Protein AF-A0A0N5AQJ3-F1 (afdb_monomer)

Nearest PDB structures (foldseek):
  6oh4-assembly2_B  TM=6.095E-01  e=1.387E-08  Mus musculus
  6xbo-assembly1_A  TM=6.145E-01  e=3.848E-08  Mus musculus
  6oh3-assembly1_A  TM=6.163E-01  e=3.848E-08  Mus musculus

Radius of gyration: 25.27 Å; Cα contacts (8 Å, |Δi|>4): 204; chains: 1; bounding box: 70×50×66 Å

Mean predicted aligned error: 13.83 Å

InterPro domains:
  IPR007271 Nucleotide-sugar transporter [PF04142] (12-86)
  IPR007271 Nucleotide-sugar transporter [PF04142] (126-268)
  IPR007271 Nucleotide-sugar transporter [PTHR10231] (120-281)

Secondary structure (DSSP, 8-state):
-GGGSS-PPPP-HHHHHHHHHHHHHHHHHHHHHHHTSSHHHHHHHHHIIIIITHHHHHHTHHHHHHHHHHHHHHHHHHHHS--HHHHHHHHHHHHHHHHHHHTTGGG----HHHHHHHHHHHHHHTTTTS----HHHHHHHHHHHHHHHHHHHHHHHHHHHS-TTS-HHHHHHHHHHHHHHHHHHHIIIIIHHHHHHH-TTTT--HHHHHHHHHHHHHHHHHHHHTTTS-HHHHHHHHHHHHHHHHHHHHHHH-----HHHHHHHHHHHHHHHHHHHHHHHHHHHHHHHHTT-TTSHHHHTTTSSSGGG---

Organism: NCBI:txid451379

Sequence (312 aa):
MVSARTGKLQVIPTVCVLIQELMRMAASLLLLCFQEHSARQGLQLLHEEFVKKWKDALKVCIPAFIYVVQNNLMFLAARNLEAPVYLDQQETSKKASAKHQLLNETVFHGNRRSQYFRRKIFVRSSISNVAEKDILVGTIAILLVVSLSGCSGIFWEKLLKNKADISIWLKNAEISIISIPILLLLIAAKDSSTVMSRGFMAGLDVSAWINMLITSLGGLLIGFAITFADSILKAFANSIAIIIVCLLSIMLFDFLPSLKFLLGTFLFHSNITTVNVYQYGIHSIDDDSAGTNRSVTESFWLISLPELLQCG

Structure (mmCIF, N/CA/C/O backbone):
data_AF-A0A0N5AQJ3-F1
#
_entry.id   AF-A0A0N5AQJ3-F1
#
loop_
_atom_site.group_PDB
_atom_site.id
_atom_site.type_symbol
_atom_site.label_atom_id
_atom_site.label_alt_id
_atom_site.label_comp_id
_atom_site.label_asym_id
_atom_site.label_entity_id
_atom_site.label_seq_id
_atom_site.pdbx_PDB_ins_code
_atom_site.Cartn_x
_atom_site.Cartn_y
_atom_site.Cartn_z
_atom_site.occupancy
_atom_site.B_iso_or_equiv
_atom_site.auth_seq_id
_atom_site.auth_comp_id
_atom_site.auth_asym_id
_atom_site.auth_atom_id
_atom_site.pdbx_PDB_model_num
ATOM 1 N N . MET A 1 1 ? 10.399 -6.114 -15.656 1.00 34.34 1 MET A N 1
ATOM 2 C CA . MET A 1 1 ? 10.265 -6.931 -16.890 1.00 34.34 1 MET A CA 1
ATOM 3 C C . MET A 1 1 ? 11.275 -8.095 -16.924 1.00 34.34 1 MET A C 1
ATOM 5 O O . MET A 1 1 ? 11.923 -8.321 -17.937 1.00 34.34 1 MET A O 1
ATOM 9 N N . VAL A 1 2 ? 11.392 -8.889 -15.849 1.00 28.67 2 VAL A N 1
ATOM 10 C CA . VAL A 1 2 ? 12.269 -10.088 -15.826 1.00 28.67 2 VAL A CA 1
ATOM 11 C C . VAL A 1 2 ? 11.646 -11.276 -16.584 1.00 28.67 2 VAL A C 1
ATOM 13 O O . VAL A 1 2 ? 12.354 -12.163 -17.045 1.00 28.67 2 VAL A O 1
ATOM 16 N N . SER A 1 3 ? 10.331 -11.252 -16.830 1.00 35.38 3 SER A N 1
ATOM 17 C CA . SER A 1 3 ? 9.583 -12.357 -17.458 1.00 35.38 3 SER A CA 1
ATOM 18 C C . SER A 1 3 ? 9.543 -12.343 -18.999 1.00 35.38 3 SER A C 1
ATOM 20 O O . SER A 1 3 ? 8.706 -12.998 -19.604 1.00 35.38 3 SER A O 1
ATOM 22 N N . ALA A 1 4 ? 10.395 -11.570 -19.682 1.00 37.88 4 ALA A N 1
ATOM 23 C CA . ALA A 1 4 ? 10.443 -11.602 -21.153 1.00 37.88 4 ALA A CA 1
ATOM 24 C C . ALA A 1 4 ? 11.395 -12.684 -21.704 1.00 37.88 4 ALA A C 1
ATOM 26 O O . ALA A 1 4 ? 11.373 -12.965 -22.896 1.00 37.88 4 ALA A O 1
ATOM 27 N N . ARG A 1 5 ? 12.232 -13.302 -20.853 1.00 40.44 5 ARG A N 1
ATOM 28 C CA . ARG A 1 5 ? 13.268 -14.265 -21.278 1.00 40.44 5 ARG A CA 1
ATOM 29 C C . ARG A 1 5 ? 12.873 -15.744 -21.180 1.00 40.44 5 ARG A C 1
ATOM 31 O O . ARG A 1 5 ? 13.625 -16.575 -21.667 1.00 40.44 5 ARG A O 1
ATOM 38 N N . THR A 1 6 ? 11.732 -16.094 -20.584 1.00 43.53 6 THR A N 1
ATOM 39 C CA . THR A 1 6 ? 11.397 -17.497 -20.251 1.00 43.53 6 THR A CA 1
ATOM 40 C C . THR A 1 6 ? 10.201 -18.085 -21.001 1.00 43.53 6 THR A C 1
ATOM 42 O O . THR A 1 6 ? 9.802 -19.200 -20.692 1.00 43.53 6 THR A O 1
ATOM 45 N N . GLY A 1 7 ? 9.582 -17.376 -21.953 1.00 49.38 7 GLY A N 1
ATOM 46 C CA . GLY A 1 7 ? 8.343 -17.854 -22.597 1.00 49.38 7 GLY A CA 1
ATOM 47 C C . GLY A 1 7 ? 7.161 -18.029 -21.626 1.00 49.38 7 GLY A C 1
ATOM 48 O O . GLY A 1 7 ? 6.097 -18.492 -22.025 1.00 49.38 7 GLY A O 1
ATOM 49 N N . LYS A 1 8 ? 7.326 -17.643 -20.352 1.00 58.44 8 LYS A N 1
ATOM 50 C CA . LYS A 1 8 ? 6.265 -17.629 -19.350 1.00 58.44 8 LYS A CA 1
ATOM 51 C C . LYS A 1 8 ? 5.295 -16.500 -19.676 1.00 58.44 8 LYS A C 1
ATOM 53 O O . LYS A 1 8 ? 5.715 -15.373 -19.948 1.00 58.44 8 LYS A O 1
ATOM 58 N N . LEU A 1 9 ? 3.997 -16.799 -19.624 1.00 68.44 9 LEU A N 1
ATOM 59 C CA . LEU A 1 9 ? 2.964 -15.777 -19.751 1.00 68.44 9 LEU A CA 1
ATOM 60 C C . LEU A 1 9 ? 3.213 -14.654 -18.738 1.00 68.44 9 LEU A C 1
ATOM 62 O O . LEU A 1 9 ? 3.509 -14.904 -17.571 1.00 68.44 9 LEU A O 1
ATOM 66 N N . GLN A 1 10 ? 3.105 -13.410 -19.198 1.00 76.56 10 GLN A N 1
ATOM 67 C CA . GLN A 1 10 ? 3.232 -12.256 -18.319 1.00 76.56 10 GLN A CA 1
ATOM 68 C C . GLN A 1 10 ? 1.982 -12.116 -17.457 1.00 76.56 10 GLN A C 1
ATOM 70 O O . GLN A 1 10 ? 0.863 -12.155 -17.969 1.00 76.56 10 GLN A O 1
ATOM 75 N N . VAL A 1 11 ? 2.215 -11.912 -16.164 1.00 83.00 11 VAL A N 1
ATOM 76 C CA . VAL A 1 11 ? 1.190 -11.621 -15.166 1.00 83.00 11 VAL A CA 1
ATOM 77 C C . VAL A 1 11 ? 0.458 -10.328 -15.522 1.00 83.00 11 VAL A C 1
ATOM 79 O O . VAL A 1 11 ? 1.095 -9.335 -15.876 1.00 83.00 11 VAL A O 1
ATOM 82 N N . ILE A 1 12 ? -0.866 -10.331 -15.379 1.00 86.00 12 ILE A N 1
ATOM 83 C CA . ILE A 1 12 ? -1.712 -9.149 -15.564 1.00 86.00 12 ILE A CA 1
ATOM 84 C C . ILE A 1 12 ? -1.732 -8.357 -14.240 1.00 86.00 12 ILE A C 1
ATOM 86 O O . ILE A 1 12 ? -2.287 -8.847 -13.254 1.00 86.00 12 ILE A O 1
ATOM 90 N N . PRO A 1 13 ? -1.140 -7.146 -14.164 1.00 84.31 13 PRO A N 1
ATOM 91 C CA . PRO A 1 13 ? -0.974 -6.439 -12.890 1.00 84.31 13 PRO A CA 1
ATOM 92 C C . PRO A 1 13 ? -2.295 -6.091 -12.195 1.00 84.31 13 PRO A C 1
ATOM 94 O O . PRO A 1 13 ? -2.390 -6.205 -10.978 1.00 84.31 13 PRO A O 1
ATOM 97 N N . THR A 1 14 ? -3.321 -5.701 -12.954 1.00 86.12 14 THR A N 1
ATOM 98 C CA . THR A 1 14 ? -4.649 -5.344 -12.422 1.00 86.12 14 THR A CA 1
ATOM 99 C C . THR A 1 14 ? -5.338 -6.532 -11.753 1.00 86.12 14 THR A C 1
ATOM 101 O O . THR A 1 14 ? -5.920 -6.376 -10.682 1.00 86.12 14 THR A O 1
ATOM 104 N N . VAL A 1 15 ? -5.188 -7.735 -12.315 1.00 90.62 15 VAL A N 1
ATOM 105 C CA . VAL A 1 15 ? -5.673 -8.981 -11.705 1.00 90.62 15 VAL A CA 1
ATOM 106 C C . VAL A 1 15 ? -4.934 -9.285 -10.401 1.00 90.62 15 VAL A C 1
ATOM 108 O O . VAL A 1 15 ? -5.570 -9.643 -9.413 1.00 90.62 15 VAL A O 1
ATOM 111 N N . CYS A 1 16 ? -3.613 -9.099 -10.354 1.00 90.38 16 CYS A N 1
ATOM 112 C CA . CYS A 1 16 ? -2.857 -9.284 -9.112 1.00 90.38 16 CYS A CA 1
ATOM 113 C C . CYS A 1 16 ? -3.321 -8.354 -7.999 1.00 90.38 16 CYS A C 1
ATOM 115 O O . CYS A 1 16 ? -3.464 -8.796 -6.864 1.00 90.38 16 CYS A O 1
ATOM 117 N N . VAL A 1 17 ? -3.562 -7.081 -8.314 1.00 90.38 17 VAL A N 1
ATOM 118 C CA . VAL A 1 17 ? -4.054 -6.115 -7.323 1.00 90.38 17 VAL A CA 1
ATOM 119 C C . VAL A 1 17 ? -5.450 -6.513 -6.838 1.00 90.38 17 VAL A C 1
ATOM 121 O O . VAL A 1 17 ? -5.699 -6.495 -5.639 1.00 90.38 17 VAL A O 1
ATOM 124 N N . LEU A 1 18 ? -6.333 -6.982 -7.728 1.00 93.19 18 LEU A N 1
ATOM 125 C CA . LEU A 1 18 ? -7.639 -7.515 -7.328 1.00 93.19 18 LEU A CA 1
ATOM 126 C C . LEU A 1 18 ? -7.511 -8.719 -6.378 1.00 93.19 18 LEU A C 1
ATOM 128 O O . LEU A 1 18 ? -8.184 -8.761 -5.351 1.00 93.19 18 LEU A O 1
ATOM 132 N N . ILE A 1 19 ? -6.633 -9.679 -6.682 1.00 94.31 19 ILE A N 1
ATOM 133 C CA . ILE A 1 19 ? -6.385 -10.837 -5.808 1.00 94.31 19 ILE A CA 1
ATOM 134 C C . ILE A 1 19 ? -5.819 -10.387 -4.452 1.00 94.31 19 ILE A C 1
ATOM 136 O O . ILE A 1 19 ? -6.229 -10.912 -3.419 1.00 94.31 19 ILE A O 1
ATOM 140 N N . GLN A 1 20 ? -4.920 -9.400 -4.432 1.00 93.94 20 GLN A N 1
ATOM 141 C CA . GLN A 1 20 ? -4.379 -8.837 -3.191 1.00 93.94 20 GLN A CA 1
ATOM 142 C C . GLN A 1 20 ? -5.472 -8.203 -2.323 1.00 93.94 20 GLN A C 1
ATOM 144 O O . GLN A 1 20 ? -5.498 -8.470 -1.122 1.00 93.94 20 GLN A O 1
ATOM 149 N N . GLU A 1 21 ? -6.386 -7.422 -2.908 1.00 93.81 21 GLU A N 1
ATOM 150 C CA . GLU A 1 21 ? -7.515 -6.829 -2.175 1.00 93.81 21 GLU A CA 1
ATOM 151 C C . GLU A 1 21 ? -8.493 -7.899 -1.670 1.00 93.81 21 GLU A C 1
ATOM 153 O O . GLU A 1 21 ? -8.966 -7.810 -0.540 1.00 93.81 21 GLU A O 1
ATOM 158 N N . LEU A 1 22 ? -8.735 -8.969 -2.435 1.00 95.62 22 LEU A N 1
ATOM 159 C CA . LEU A 1 22 ? -9.537 -10.108 -1.968 1.00 95.62 22 LEU A CA 1
ATOM 160 C C . LEU A 1 22 ? -8.881 -10.827 -0.782 1.00 95.62 22 LEU A C 1
ATOM 162 O O . LEU A 1 22 ? -9.553 -11.130 0.204 1.00 95.62 22 LEU A O 1
ATOM 166 N N . MET A 1 23 ? -7.568 -11.072 -0.850 1.00 96.00 23 MET A N 1
ATOM 167 C CA . MET A 1 23 ? -6.807 -11.641 0.267 1.00 96.00 23 MET A CA 1
ATOM 168 C C . MET A 1 23 ? -6.858 -10.729 1.492 1.00 96.00 23 MET A C 1
ATOM 170 O O . MET A 1 23 ? -7.045 -11.212 2.608 1.00 96.00 23 MET A O 1
ATOM 174 N N . ARG A 1 24 ? -6.702 -9.416 1.284 1.00 94.69 24 ARG A N 1
ATOM 175 C CA . ARG A 1 24 ? -6.712 -8.422 2.356 1.00 94.69 24 ARG A CA 1
ATOM 176 C C . ARG A 1 24 ? -8.077 -8.368 3.026 1.00 94.69 24 ARG A C 1
ATOM 178 O O . ARG A 1 24 ? -8.125 -8.439 4.247 1.00 94.69 24 ARG A O 1
ATOM 185 N N . MET A 1 25 ? -9.154 -8.342 2.239 1.00 95.12 25 MET A N 1
ATOM 186 C CA . MET A 1 25 ? -10.532 -8.392 2.726 1.00 95.12 25 MET A CA 1
ATOM 187 C C . MET A 1 25 ? -10.787 -9.658 3.545 1.00 95.12 25 MET A C 1
ATOM 189 O O . MET A 1 25 ? -11.321 -9.582 4.648 1.00 95.12 25 MET A O 1
ATOM 193 N N . ALA A 1 26 ? -10.387 -10.825 3.033 1.00 95.50 26 ALA A N 1
ATOM 194 C CA . ALA A 1 26 ? -10.560 -12.088 3.743 1.00 95.50 26 ALA A CA 1
ATOM 195 C C . ALA A 1 26 ? -9.809 -12.080 5.083 1.00 95.50 26 ALA A C 1
ATOM 197 O O . ALA A 1 26 ? -10.393 -12.386 6.120 1.00 95.50 26 ALA A O 1
ATOM 198 N N . ALA A 1 27 ? -8.540 -11.669 5.085 1.00 95.69 27 ALA A N 1
ATOM 199 C CA . ALA A 1 27 ? -7.733 -11.590 6.297 1.00 95.69 27 ALA A CA 1
ATOM 200 C C . ALA A 1 27 ? -8.278 -10.556 7.299 1.00 95.69 27 ALA A C 1
ATOM 202 O O . ALA A 1 27 ? -8.368 -10.856 8.487 1.00 95.69 27 ALA A O 1
ATOM 203 N N . SER A 1 28 ? -8.710 -9.375 6.845 1.00 94.31 28 SER A N 1
ATOM 204 C CA . SER A 1 28 ? -9.307 -8.363 7.722 1.00 94.31 28 SER A CA 1
ATOM 205 C C . SER A 1 28 ? -10.644 -8.816 8.307 1.00 94.31 28 SER A C 1
ATOM 207 O O . SER A 1 28 ? -10.894 -8.590 9.484 1.00 94.31 28 SER A O 1
ATOM 209 N N . LEU A 1 29 ? -11.488 -9.502 7.530 1.00 93.94 29 LEU A N 1
ATOM 210 C CA . LEU A 1 29 ? -12.751 -10.055 8.028 1.00 93.94 29 LEU A CA 1
ATOM 211 C C . LEU A 1 29 ? -12.519 -11.150 9.066 1.00 93.94 29 LEU A C 1
ATOM 213 O O . LEU A 1 29 ? -13.201 -11.168 10.088 1.00 93.94 29 LEU A O 1
ATOM 217 N N . LEU A 1 30 ? -11.550 -12.039 8.828 1.00 94.31 30 LEU A N 1
ATOM 218 C CA . LEU A 1 30 ? -11.170 -13.059 9.801 1.00 94.31 30 LEU A CA 1
ATOM 219 C C . LEU A 1 30 ? -10.717 -12.403 11.106 1.00 94.31 30 LEU A C 1
ATOM 221 O O . LEU A 1 30 ? -11.267 -12.717 12.157 1.00 94.31 30 LEU A O 1
ATOM 225 N N . LEU A 1 31 ? -9.783 -11.452 11.041 1.00 94.25 31 LEU A N 1
ATOM 226 C CA . LEU A 1 31 ? -9.272 -10.748 12.221 1.00 94.25 31 LEU A CA 1
ATOM 227 C C . LEU A 1 31 ? -10.363 -9.958 12.956 1.00 94.25 31 LEU A C 1
ATOM 229 O O . LEU A 1 31 ? -10.387 -9.964 14.183 1.00 94.25 31 LEU A O 1
ATOM 233 N N . LEU A 1 32 ? -11.309 -9.359 12.228 1.00 93.69 32 LEU A N 1
ATOM 234 C CA . LEU A 1 32 ? -12.473 -8.695 12.815 1.00 93.69 32 LEU A CA 1
ATOM 235 C C . LEU A 1 32 ? -13.381 -9.685 13.558 1.00 93.69 32 LEU A C 1
ATOM 237 O O . LEU A 1 32 ? -13.785 -9.428 14.687 1.00 93.69 32 LEU A O 1
ATOM 241 N N . CYS A 1 33 ? -13.672 -10.841 12.957 1.00 92.75 33 CYS A N 1
ATOM 242 C CA . CYS A 1 33 ? -14.480 -11.880 13.600 1.00 92.75 33 CYS A CA 1
ATOM 243 C C . CYS A 1 33 ? -13.782 -12.477 14.831 1.00 92.75 33 CYS A C 1
ATOM 245 O O . CYS A 1 33 ? -14.454 -12.821 15.801 1.00 92.75 33 CYS A O 1
ATOM 247 N N . PHE A 1 34 ? -12.450 -12.598 14.797 1.00 93.25 34 PHE A N 1
ATOM 248 C CA . PHE A 1 34 ? -11.653 -13.014 15.951 1.00 93.25 34 PHE A CA 1
ATOM 249 C C . PHE A 1 34 ? -11.674 -11.964 17.069 1.00 93.25 34 PHE A C 1
ATOM 251 O O . PHE A 1 34 ? -11.806 -12.345 18.229 1.00 93.25 34 PHE A O 1
ATOM 258 N N . GLN A 1 35 ? -11.583 -10.672 16.733 1.00 92.00 35 GLN A N 1
ATOM 259 C CA . GLN A 1 35 ? -11.644 -9.574 17.703 1.00 92.00 35 GLN A CA 1
ATOM 260 C C . GLN A 1 35 ? -13.004 -9.511 18.415 1.00 92.00 35 GLN A C 1
ATOM 262 O O . GLN A 1 35 ? -13.045 -9.361 19.630 1.00 92.00 35 GLN A O 1
ATOM 267 N N . GLU A 1 36 ? -14.104 -9.671 17.679 1.00 89.75 36 GLU A N 1
ATOM 268 C CA . GLU A 1 36 ? -15.465 -9.618 18.235 1.00 89.75 36 GLU A CA 1
ATOM 269 C C . GLU A 1 36 ? -15.928 -10.956 18.844 1.00 89.75 36 GLU A C 1
ATOM 271 O O . GLU A 1 36 ? -17.085 -11.096 19.226 1.00 89.75 36 GLU A O 1
ATOM 276 N N . HIS A 1 37 ? -15.068 -11.983 18.892 1.00 89.44 37 HIS A N 1
ATOM 277 C CA . HIS A 1 37 ? -15.376 -13.348 19.359 1.00 89.44 37 HIS A CA 1
ATOM 278 C C . HIS A 1 37 ? -16.553 -14.062 18.651 1.00 89.44 37 HIS A C 1
ATOM 280 O O . HIS A 1 37 ? -16.867 -15.211 18.967 1.00 89.44 37 HIS A O 1
ATOM 286 N N . SER A 1 38 ? -17.202 -13.421 17.675 1.00 91.31 38 SER A N 1
ATOM 287 C CA . SER A 1 38 ? -18.366 -13.928 16.956 1.00 91.31 38 SER A CA 1
ATOM 288 C C . SER A 1 38 ? -18.421 -13.378 15.534 1.00 91.31 38 SER A C 1
ATOM 290 O O . SER A 1 38 ? -18.425 -12.167 15.303 1.00 91.31 38 SER A O 1
ATOM 292 N N . ALA A 1 39 ? -18.569 -14.278 14.557 1.00 88.75 39 ALA A N 1
ATOM 293 C CA . ALA A 1 39 ? -18.674 -13.901 13.148 1.00 88.75 39 ALA A CA 1
ATOM 294 C C . ALA A 1 39 ? -19.901 -13.023 12.857 1.00 88.75 39 ALA A C 1
ATOM 296 O O . ALA A 1 39 ? -19.840 -12.119 12.029 1.00 88.75 39 ALA A O 1
ATOM 297 N N . ARG A 1 40 ? -21.023 -13.257 13.555 1.00 89.75 40 ARG A N 1
ATOM 298 C CA . ARG A 1 40 ? -22.241 -12.453 13.365 1.00 89.75 40 ARG A CA 1
ATOM 299 C C . ARG A 1 40 ? -22.035 -11.015 13.825 1.00 89.75 40 ARG A C 1
ATOM 301 O O . ARG A 1 40 ? -22.460 -10.112 13.117 1.00 89.75 40 ARG A O 1
ATOM 308 N N . GLN A 1 41 ? -21.372 -10.819 14.962 1.00 88.69 41 GLN A N 1
ATOM 309 C CA . GLN A 1 41 ? -21.103 -9.486 15.504 1.00 88.69 41 GLN A CA 1
ATOM 310 C C . GLN A 1 41 ? -20.110 -8.726 14.624 1.00 88.69 41 GLN A C 1
ATOM 312 O O . GLN A 1 41 ? -20.392 -7.593 14.253 1.00 88.69 41 GLN A O 1
ATOM 317 N N . GLY A 1 42 ? -19.031 -9.375 14.168 1.00 87.81 42 GLY A N 1
ATOM 318 C CA . GLY A 1 42 ? -18.085 -8.760 13.229 1.00 87.81 42 GLY A CA 1
ATOM 319 C C . GLY A 1 42 ? -18.734 -8.332 11.904 1.00 87.81 42 GLY A C 1
ATOM 320 O O . GLY A 1 42 ? -18.519 -7.213 11.439 1.00 87.81 42 GLY A O 1
ATOM 321 N N . LEU A 1 43 ? -19.584 -9.183 11.308 1.00 88.69 43 LEU A N 1
ATOM 322 C CA . LEU A 1 43 ? -20.317 -8.827 10.084 1.00 88.69 43 LEU A CA 1
ATOM 323 C C . LEU A 1 43 ? -21.389 -7.754 10.325 1.00 88.69 43 LEU A C 1
ATOM 325 O O . LEU A 1 43 ? -21.610 -6.918 9.450 1.00 88.69 43 LEU A O 1
ATOM 329 N N . GLN A 1 44 ? -22.058 -7.770 11.480 1.00 90.00 44 GLN A N 1
ATOM 330 C CA . GLN A 1 44 ? -23.009 -6.723 11.855 1.00 90.00 44 GLN A CA 1
ATOM 331 C C . GLN A 1 44 ? -22.296 -5.382 11.999 1.00 90.00 44 GLN A C 1
ATOM 333 O O . GLN A 1 44 ? -22.717 -4.426 11.359 1.00 90.00 44 GLN A O 1
ATOM 338 N N . LEU A 1 45 ? -21.179 -5.328 12.725 1.00 88.12 45 LEU A N 1
ATOM 339 C CA . LEU A 1 45 ? -20.370 -4.120 12.876 1.00 88.12 45 LEU A CA 1
ATOM 340 C C . LEU A 1 45 ? -19.902 -3.583 11.517 1.00 88.12 45 LEU A C 1
ATOM 342 O O . LEU A 1 45 ? -19.995 -2.384 11.259 1.00 88.12 45 LEU A O 1
ATOM 346 N N . LEU A 1 46 ? -19.481 -4.476 10.614 1.00 90.19 46 LEU A N 1
ATOM 347 C CA . LEU A 1 46 ? -19.147 -4.104 9.242 1.00 90.19 46 LEU A CA 1
ATOM 348 C C . LEU A 1 46 ? -20.321 -3.484 8.500 1.00 90.19 46 LEU A C 1
ATOM 350 O O . LEU A 1 46 ? -20.171 -2.438 7.873 1.00 90.19 46 LEU A O 1
ATOM 354 N N . HIS A 1 47 ? -21.484 -4.120 8.559 1.00 88.69 47 HIS A N 1
ATOM 355 C CA . HIS A 1 47 ? -22.674 -3.600 7.909 1.00 88.69 47 HIS A CA 1
ATOM 356 C C . HIS A 1 47 ? -23.091 -2.244 8.495 1.00 88.69 47 HIS A C 1
ATOM 358 O O . HIS A 1 47 ? -23.451 -1.334 7.752 1.00 88.69 47 HIS A O 1
ATOM 364 N N . GLU A 1 48 ? -23.018 -2.078 9.813 1.00 87.38 48 GLU A N 1
ATOM 365 C CA . GLU A 1 48 ? -23.395 -0.837 10.480 1.00 87.38 48 GLU A CA 1
ATOM 366 C C . GLU A 1 48 ? -22.458 0.319 10.139 1.00 87.38 48 GLU A C 1
ATOM 368 O O . GLU A 1 48 ? -22.928 1.374 9.715 1.00 87.38 48 GLU A O 1
ATOM 373 N N . GLU A 1 49 ? -21.148 0.127 10.249 1.00 85.06 49 GLU A N 1
ATOM 374 C CA . GLU A 1 49 ? -20.188 1.193 9.964 1.00 85.06 49 GLU A CA 1
ATOM 375 C C . GLU A 1 49 ? -20.106 1.497 8.464 1.00 85.06 49 GLU A C 1
ATOM 377 O O . GLU A 1 49 ? -20.142 2.664 8.072 1.00 85.06 49 GLU A O 1
ATOM 382 N N . PHE A 1 50 ? -20.103 0.480 7.599 1.00 84.75 50 PHE A N 1
ATOM 383 C CA . PHE A 1 50 ? -19.989 0.706 6.160 1.00 84.75 50 PHE A CA 1
ATOM 384 C C . PHE A 1 50 ? -21.279 1.263 5.541 1.00 84.75 50 PHE A C 1
ATOM 386 O O . PHE A 1 50 ? -21.235 2.237 4.788 1.00 84.75 50 PHE A O 1
ATOM 393 N N . VAL A 1 51 ? -22.441 0.668 5.848 1.00 84.06 51 VAL A N 1
ATOM 394 C CA . VAL A 1 51 ? -23.713 1.031 5.196 1.00 84.06 51 VAL A CA 1
ATOM 395 C C . VAL A 1 51 ? -24.379 2.212 5.893 1.00 84.06 51 VAL A C 1
ATOM 397 O O . VAL A 1 51 ? -24.809 3.151 5.222 1.00 84.06 51 VAL A O 1
ATOM 400 N N . LYS A 1 52 ? -24.457 2.214 7.232 1.00 82.19 52 LYS A N 1
ATOM 401 C CA . LYS A 1 52 ? -25.144 3.301 7.954 1.00 82.19 52 LYS A CA 1
ATOM 402 C C . LYS A 1 52 ? -24.275 4.560 8.033 1.00 82.19 52 LYS A C 1
ATOM 404 O O . LYS A 1 52 ? -24.818 5.661 7.949 1.00 82.19 52 LYS A O 1
ATOM 409 N N . LYS A 1 53 ? -22.943 4.431 8.125 1.00 82.81 53 LYS A N 1
ATOM 410 C CA . LYS A 1 53 ? -21.994 5.565 8.176 1.00 82.81 53 LYS A CA 1
ATOM 411 C C . LYS A 1 53 ? -21.171 5.728 6.889 1.00 82.81 53 LYS A C 1
ATOM 413 O O . LYS A 1 53 ? -19.989 6.069 6.929 1.00 82.81 53 LYS A O 1
ATOM 418 N N . TRP A 1 54 ? -21.819 5.597 5.728 1.00 80.19 54 TRP A N 1
ATOM 419 C CA . TRP A 1 54 ? -21.184 5.720 4.403 1.00 80.19 54 TRP A CA 1
ATOM 420 C C . TRP A 1 54 ? -20.347 6.999 4.208 1.00 80.19 54 TRP A C 1
ATOM 422 O O . TRP A 1 54 ? -19.345 6.977 3.499 1.00 80.19 54 TRP A O 1
ATOM 432 N N . LYS A 1 55 ? -20.711 8.116 4.857 1.00 78.56 55 LYS A N 1
ATOM 433 C CA . LYS A 1 55 ? -19.940 9.372 4.795 1.00 78.56 55 LYS A CA 1
ATOM 434 C C . LYS A 1 55 ? -18.533 9.232 5.376 1.00 78.56 55 LYS A C 1
ATOM 436 O O . LYS A 1 55 ? -17.597 9.833 4.860 1.00 78.56 55 LYS A O 1
ATOM 441 N N . ASP A 1 56 ? -18.377 8.443 6.434 1.00 75.19 56 ASP A N 1
ATOM 442 C CA . ASP A 1 56 ? -17.069 8.188 7.030 1.00 75.19 56 ASP A CA 1
ATOM 443 C C . ASP A 1 56 ? -16.276 7.166 6.218 1.00 75.19 56 ASP A C 1
ATOM 445 O O . ASP A 1 56 ? -15.067 7.328 6.064 1.00 75.19 56 ASP A O 1
ATOM 449 N N . ALA A 1 57 ? -16.955 6.181 5.623 1.00 73.44 57 ALA A N 1
ATOM 450 C CA . ALA A 1 57 ? -16.340 5.275 4.657 1.00 73.44 57 ALA A CA 1
ATOM 451 C C . ALA A 1 57 ? -15.833 6.035 3.414 1.00 73.44 57 ALA A C 1
ATOM 453 O O . ALA A 1 57 ? -14.753 5.748 2.912 1.00 73.44 57 ALA A O 1
ATOM 454 N N . LEU A 1 58 ? -16.534 7.079 2.957 1.00 77.81 58 LEU A N 1
ATOM 455 C CA . LEU A 1 58 ? -16.072 7.916 1.844 1.00 77.81 58 LEU A CA 1
ATOM 456 C C . LEU A 1 58 ? -14.818 8.736 2.154 1.00 77.81 58 LEU A C 1
ATOM 458 O O . LEU A 1 58 ? -14.083 9.071 1.227 1.00 77.81 58 LEU A O 1
ATOM 462 N N . LYS A 1 59 ? -14.516 9.034 3.424 1.00 81.81 59 LYS A N 1
ATOM 463 C CA . LYS A 1 59 ? -13.254 9.709 3.777 1.00 81.81 59 LYS A CA 1
ATOM 464 C C . LYS A 1 59 ? -12.042 8.856 3.388 1.00 81.81 59 LYS A C 1
ATOM 466 O O . LYS A 1 59 ? -10.998 9.408 3.061 1.00 81.81 59 LYS A O 1
ATOM 471 N N . VAL A 1 60 ? -12.199 7.531 3.324 1.00 76.56 60 VAL A N 1
ATOM 472 C CA . VAL A 1 60 ? -11.191 6.580 2.822 1.00 76.56 60 VAL A CA 1
ATOM 473 C C . VAL A 1 60 ? -10.898 6.777 1.324 1.00 76.56 60 VAL A C 1
ATOM 475 O O . VAL A 1 60 ? -9.806 6.456 0.856 1.00 76.56 60 VAL A O 1
ATOM 478 N N . CYS A 1 61 ? -11.815 7.369 0.554 1.00 77.50 61 CYS A N 1
ATOM 479 C CA . CYS A 1 61 ? -11.589 7.654 -0.864 1.00 77.50 61 CYS A CA 1
ATOM 480 C C . CYS A 1 61 ? -10.536 8.747 -1.090 1.00 77.50 61 CYS A C 1
ATOM 482 O O . CYS A 1 61 ? -9.905 8.764 -2.143 1.00 77.50 61 CYS A O 1
ATOM 484 N N . ILE A 1 62 ? -10.317 9.637 -0.117 1.00 82.50 62 ILE A N 1
ATOM 485 C CA . ILE A 1 62 ? -9.312 10.706 -0.205 1.00 82.50 62 ILE A CA 1
ATOM 486 C C . ILE A 1 62 ? -7.894 10.121 -0.338 1.00 82.50 62 ILE A C 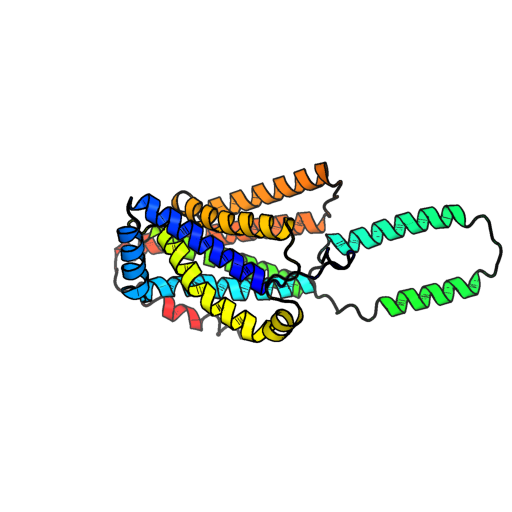1
ATOM 488 O O . ILE A 1 62 ? -7.240 10.396 -1.348 1.00 82.50 62 ILE A O 1
ATOM 492 N N . PRO A 1 63 ? -7.403 9.275 0.592 1.00 78.69 63 PRO A N 1
ATOM 493 C CA . PRO A 1 63 ? -6.092 8.653 0.445 1.00 78.69 63 PRO A CA 1
ATOM 494 C C . PRO A 1 63 ? -6.042 7.749 -0.791 1.00 78.69 63 PRO A C 1
ATOM 496 O O . PRO A 1 63 ? -5.040 7.760 -1.498 1.00 78.69 63 PRO A O 1
ATOM 499 N N . ALA A 1 64 ? -7.127 7.041 -1.130 1.00 76.25 64 ALA A N 1
ATOM 500 C CA . ALA A 1 64 ? -7.185 6.229 -2.349 1.00 76.25 64 ALA A CA 1
ATOM 501 C C . ALA A 1 64 ? -6.984 7.061 -3.633 1.00 76.25 64 ALA A C 1
ATOM 503 O O . ALA A 1 64 ? -6.215 6.670 -4.511 1.00 76.25 64 ALA A O 1
ATOM 504 N N . PHE A 1 65 ? -7.616 8.232 -3.737 1.00 81.06 65 PHE A N 1
ATOM 505 C CA . PHE A 1 65 ? -7.424 9.153 -4.858 1.00 81.06 65 PHE A CA 1
ATOM 506 C C . PHE A 1 65 ? -5.979 9.660 -4.927 1.00 81.06 65 PHE A C 1
ATOM 508 O O . PHE A 1 65 ? -5.359 9.625 -5.993 1.00 81.06 65 PHE A O 1
ATOM 515 N N . ILE A 1 66 ? -5.412 10.055 -3.783 1.00 82.62 66 ILE A N 1
ATOM 516 C CA . ILE A 1 66 ? -4.010 10.474 -3.696 1.00 82.62 66 ILE A CA 1
ATOM 517 C C . ILE A 1 66 ? -3.080 9.339 -4.164 1.00 82.62 66 ILE A C 1
ATOM 519 O O . ILE A 1 66 ? -2.159 9.591 -4.941 1.00 82.62 66 ILE A O 1
ATOM 523 N N . TYR A 1 67 ? -3.349 8.087 -3.782 1.00 77.94 67 TYR A N 1
ATOM 524 C CA . TYR A 1 67 ? -2.600 6.918 -4.255 1.00 77.94 67 TYR A CA 1
ATOM 525 C C . TYR A 1 67 ? -2.681 6.723 -5.775 1.00 77.94 67 TYR A C 1
ATOM 527 O O . TYR A 1 67 ? -1.681 6.374 -6.402 1.00 77.94 67 TYR A O 1
ATOM 535 N N . VAL A 1 68 ? -3.834 6.967 -6.405 1.00 73.69 68 VAL A N 1
ATOM 536 C CA . VAL A 1 68 ? -3.962 6.895 -7.873 1.00 73.69 68 VAL A CA 1
ATOM 537 C C . VAL A 1 68 ? -3.084 7.949 -8.550 1.00 73.69 68 VAL A C 1
ATOM 539 O O . VAL A 1 68 ? -2.365 7.633 -9.502 1.00 73.69 68 VAL A O 1
ATOM 542 N N . VAL A 1 69 ? -3.092 9.183 -8.040 1.00 76.81 69 VAL A N 1
ATOM 543 C CA . VAL A 1 69 ? -2.228 10.263 -8.544 1.00 76.81 69 VAL A CA 1
ATOM 544 C C . VAL A 1 69 ? -0.753 9.902 -8.361 1.00 76.81 69 VAL A C 1
ATOM 546 O O . VAL A 1 69 ? 0.020 9.987 -9.317 1.00 76.81 69 VAL A O 1
ATOM 549 N N . GLN A 1 70 ? -0.371 9.419 -7.176 1.00 80.25 70 GLN A N 1
ATOM 550 C CA . GLN A 1 70 ? 0.988 8.951 -6.894 1.00 80.25 70 GLN A CA 1
ATOM 551 C C . GLN A 1 70 ? 1.426 7.849 -7.854 1.00 80.25 70 GLN A C 1
ATOM 553 O O . GLN A 1 70 ? 2.528 7.918 -8.384 1.00 80.25 70 GLN A O 1
ATOM 558 N N . ASN A 1 71 ? 0.576 6.854 -8.116 1.00 76.75 71 ASN A N 1
ATOM 559 C CA . ASN A 1 71 ? 0.904 5.763 -9.029 1.00 76.75 71 ASN A CA 1
ATOM 560 C C . ASN A 1 71 ? 1.193 6.285 -10.442 1.00 76.75 71 ASN A C 1
ATOM 562 O O . ASN A 1 71 ? 2.181 5.884 -11.057 1.00 76.75 71 ASN A O 1
ATOM 566 N N . ASN A 1 72 ? 0.387 7.221 -10.947 1.00 78.38 72 ASN A N 1
ATOM 567 C CA . ASN A 1 72 ? 0.611 7.826 -12.262 1.00 78.38 72 ASN A CA 1
ATOM 568 C C . ASN A 1 72 ? 1.900 8.659 -12.310 1.00 78.38 72 ASN A C 1
ATOM 570 O O . ASN A 1 72 ? 2.672 8.545 -13.265 1.00 78.38 72 ASN A O 1
ATOM 574 N N . LEU A 1 73 ? 2.173 9.448 -11.269 1.00 77.88 73 LEU A N 1
ATOM 575 C CA . LEU A 1 73 ? 3.418 10.207 -11.155 1.00 77.88 73 LEU A CA 1
ATOM 576 C C . LEU A 1 73 ? 4.638 9.293 -10.985 1.00 77.88 73 LEU A C 1
ATOM 578 O O . LEU A 1 73 ? 5.694 9.586 -11.533 1.00 77.88 73 LEU A O 1
ATOM 582 N N . MET A 1 74 ? 4.495 8.152 -10.308 1.00 77.56 74 MET A N 1
ATOM 583 C CA . MET A 1 74 ? 5.540 7.135 -10.188 1.00 77.56 74 MET A CA 1
ATOM 584 C C . MET A 1 74 ? 5.867 6.521 -11.554 1.00 77.56 74 MET A C 1
ATOM 586 O O . MET A 1 74 ? 7.036 6.316 -11.874 1.00 77.56 74 MET A O 1
ATOM 590 N N . PHE A 1 75 ? 4.861 6.280 -12.405 1.00 73.56 75 PHE A N 1
ATOM 591 C CA . PHE A 1 75 ? 5.097 5.874 -13.794 1.00 73.56 75 PHE A CA 1
ATOM 592 C C . PHE A 1 75 ? 5.793 6.971 -14.603 1.00 73.56 75 PHE A C 1
ATOM 594 O O . PHE A 1 75 ? 6.719 6.671 -15.356 1.00 73.56 75 PHE A O 1
ATOM 601 N N . LEU A 1 76 ? 5.382 8.233 -14.452 1.00 74.00 76 LEU A N 1
ATOM 602 C CA . LEU A 1 76 ? 6.033 9.368 -15.111 1.00 74.00 76 LEU A CA 1
ATOM 603 C C . LEU A 1 76 ? 7.500 9.500 -14.678 1.00 74.00 76 LEU A C 1
ATOM 605 O O . LEU A 1 76 ? 8.380 9.650 -15.525 1.00 74.00 76 LEU A O 1
ATOM 609 N N . ALA A 1 77 ? 7.764 9.373 -13.379 1.00 75.81 77 ALA A N 1
ATOM 610 C CA . ALA A 1 77 ? 9.098 9.339 -12.807 1.00 75.81 77 ALA A CA 1
ATOM 611 C C . ALA A 1 77 ? 9.916 8.179 -13.378 1.00 75.81 77 ALA A C 1
ATOM 613 O O . ALA A 1 77 ? 10.988 8.413 -13.915 1.00 75.81 77 ALA A O 1
ATOM 614 N N . ALA A 1 78 ? 9.399 6.949 -13.355 1.00 67.56 78 ALA A N 1
ATOM 615 C CA . ALA A 1 78 ? 10.112 5.765 -13.838 1.00 67.56 78 ALA A CA 1
ATOM 616 C C . ALA A 1 78 ? 10.433 5.794 -15.345 1.00 67.56 78 ALA A C 1
ATOM 618 O O . ALA A 1 78 ? 11.361 5.123 -15.798 1.00 67.56 78 ALA A O 1
ATOM 619 N N . ARG A 1 79 ? 9.660 6.541 -16.147 1.00 70.62 79 ARG A N 1
ATOM 620 C CA . ARG A 1 79 ? 9.932 6.730 -17.584 1.00 70.62 79 ARG A CA 1
ATOM 621 C C . ARG A 1 79 ? 11.051 7.743 -17.844 1.00 70.62 79 ARG A C 1
ATOM 623 O O . ARG A 1 79 ? 11.733 7.618 -18.857 1.00 70.62 79 ARG A O 1
ATOM 630 N N . ASN A 1 80 ? 11.238 8.703 -16.940 1.00 70.88 80 ASN A N 1
ATOM 631 C CA . ASN A 1 80 ? 12.152 9.837 -17.095 1.00 70.88 80 ASN A CA 1
ATOM 632 C C . ASN A 1 80 ? 13.437 9.718 -16.255 1.00 70.88 80 ASN A C 1
ATOM 634 O O . ASN A 1 80 ? 14.498 10.183 -16.661 1.00 70.88 80 ASN A O 1
ATOM 638 N N . LEU A 1 81 ? 13.366 9.036 -15.115 1.00 66.12 81 LEU A N 1
ATOM 639 C CA . LEU A 1 81 ? 14.490 8.600 -14.299 1.00 66.12 81 LEU A CA 1
ATOM 640 C C . LEU A 1 81 ? 14.723 7.131 -14.627 1.00 66.12 81 LEU A C 1
ATOM 642 O O . LEU A 1 81 ? 13.909 6.275 -14.290 1.00 66.12 81 LEU A O 1
ATOM 646 N N . GLU A 1 82 ? 15.802 6.838 -15.348 1.00 57.91 82 GLU A N 1
ATOM 647 C CA . GLU A 1 82 ? 16.187 5.466 -15.680 1.00 57.91 82 GLU A CA 1
ATOM 648 C C . GLU A 1 82 ? 16.057 4.534 -14.474 1.00 57.91 82 GLU A C 1
ATOM 650 O O . GLU A 1 82 ? 16.607 4.834 -13.421 1.00 57.91 82 GLU A O 1
ATOM 655 N N . ALA A 1 83 ? 15.404 3.377 -14.639 1.00 44.56 83 ALA A N 1
ATOM 656 C CA . ALA A 1 83 ? 15.574 2.249 -13.727 1.00 44.56 83 ALA A CA 1
ATOM 657 C C . ALA A 1 83 ? 17.052 1.805 -13.808 1.00 44.56 83 ALA A C 1
ATOM 659 O O . ALA A 1 83 ? 17.421 1.125 -14.776 1.00 44.56 83 ALA A O 1
ATOM 660 N N . PRO A 1 84 ? 17.926 2.180 -12.850 1.00 43.38 84 PRO A N 1
ATOM 661 C CA . PRO A 1 84 ? 19.376 2.136 -13.057 1.00 43.38 84 PRO A CA 1
ATOM 662 C C . PRO A 1 84 ? 19.923 0.709 -13.088 1.00 43.38 84 PRO A C 1
ATOM 664 O O . PRO A 1 84 ? 21.039 0.477 -13.531 1.00 43.38 84 PRO A O 1
ATOM 667 N N . VAL A 1 85 ? 19.133 -0.266 -12.642 1.00 42.53 85 VAL A N 1
ATOM 668 C CA . VAL A 1 85 ? 19.606 -1.635 -12.455 1.00 42.53 85 VAL A CA 1
ATOM 669 C C . VAL A 1 85 ? 19.782 -2.362 -13.789 1.00 42.53 85 VAL A C 1
ATOM 671 O O . VAL A 1 85 ? 20.707 -3.137 -13.924 1.00 42.53 85 VAL A O 1
ATOM 674 N N . TYR A 1 86 ? 18.979 -2.098 -14.827 1.00 36.12 86 TYR A N 1
ATOM 675 C CA . TYR A 1 86 ? 19.044 -2.905 -16.063 1.00 36.12 86 TYR A CA 1
ATOM 676 C C . TYR A 1 86 ? 19.953 -2.339 -17.156 1.00 36.12 86 TYR A C 1
ATOM 678 O O . TYR A 1 86 ? 20.507 -3.107 -17.947 1.00 36.12 86 TYR A O 1
ATOM 686 N N . LEU A 1 87 ? 20.094 -1.014 -17.235 1.00 38.25 87 LEU A N 1
ATOM 687 C CA . LEU A 1 87 ? 20.906 -0.371 -18.274 1.00 38.25 87 LEU A CA 1
ATOM 688 C C . LEU A 1 87 ? 22.398 -0.433 -17.931 1.00 38.25 87 LEU A C 1
ATOM 690 O O . LEU A 1 87 ? 23.202 -0.745 -18.809 1.00 38.25 87 LEU A O 1
ATOM 694 N N . ASP A 1 88 ? 22.751 -0.286 -16.653 1.00 42.66 88 ASP A N 1
ATOM 695 C CA . ASP A 1 88 ? 24.140 -0.407 -16.203 1.00 42.66 88 ASP A CA 1
ATOM 696 C C . ASP A 1 88 ? 24.630 -1.869 -16.241 1.00 42.66 88 ASP A C 1
ATOM 698 O O . ASP A 1 88 ? 25.744 -2.152 -16.689 1.00 42.66 88 ASP A O 1
ATOM 702 N N . GLN A 1 89 ? 23.761 -2.842 -15.922 1.00 40.84 89 GLN A N 1
ATOM 703 C CA . GLN A 1 89 ? 24.065 -4.275 -16.078 1.00 40.84 89 GLN A CA 1
ATOM 704 C C . GLN A 1 89 ? 24.253 -4.672 -17.547 1.00 40.84 89 GLN A C 1
ATOM 706 O O . GLN A 1 89 ? 25.079 -5.531 -17.858 1.00 40.84 89 GLN A O 1
ATOM 711 N N . GLN A 1 90 ? 23.537 -4.036 -18.483 1.00 39.38 90 GLN A N 1
ATOM 712 C CA . GLN A 1 90 ? 23.797 -4.243 -19.907 1.00 39.38 90 GLN A CA 1
ATOM 713 C C . GLN A 1 90 ? 25.128 -3.634 -20.352 1.00 39.38 90 GLN A C 1
ATOM 715 O O . GLN A 1 90 ? 25.815 -4.257 -21.160 1.00 39.38 90 GLN A O 1
ATOM 720 N N . GLU A 1 91 ? 25.512 -2.452 -19.867 1.00 43.62 91 GLU A N 1
ATOM 721 C CA . GLU A 1 91 ? 26.796 -1.843 -20.236 1.00 43.62 91 GLU A CA 1
ATOM 722 C C . GLU A 1 91 ? 28.003 -2.587 -19.655 1.00 43.62 91 GLU A C 1
ATOM 724 O O . GLU A 1 91 ? 28.981 -2.821 -20.369 1.00 43.62 91 GLU A O 1
ATOM 729 N N . THR A 1 92 ? 27.937 -3.010 -18.393 1.00 36.66 92 THR A N 1
ATOM 730 C CA . THR A 1 92 ? 28.997 -3.788 -17.728 1.00 36.66 92 THR A CA 1
ATOM 731 C C . THR A 1 92 ? 29.162 -5.176 -18.354 1.00 36.66 92 THR A C 1
ATOM 733 O O . THR A 1 92 ? 30.284 -5.566 -18.689 1.00 36.66 92 THR A O 1
ATOM 736 N N . SER A 1 93 ? 28.058 -5.870 -18.668 1.00 42.19 93 SER A N 1
ATOM 737 C CA . SER A 1 93 ? 28.082 -7.150 -19.402 1.00 42.19 93 SER A CA 1
ATOM 738 C C . SER A 1 93 ? 28.646 -7.010 -20.827 1.00 42.19 93 SER A C 1
ATOM 740 O O . SER A 1 93 ? 29.355 -7.895 -21.316 1.00 42.19 93 SER A O 1
ATOM 742 N N . LYS A 1 94 ? 28.376 -5.882 -21.506 1.00 49.06 94 LYS A N 1
ATOM 743 C CA . LYS A 1 94 ? 28.909 -5.577 -22.849 1.00 49.06 94 LYS A CA 1
ATOM 744 C C . LYS A 1 94 ? 30.406 -5.261 -22.818 1.00 49.06 94 LYS A C 1
ATOM 746 O O . LYS A 1 94 ? 31.126 -5.718 -23.702 1.00 49.06 94 LYS A O 1
ATOM 751 N N . LYS A 1 95 ? 30.895 -4.541 -21.801 1.00 44.94 95 LYS A N 1
ATOM 752 C CA . LYS A 1 95 ? 32.333 -4.264 -21.603 1.00 44.94 95 LYS A CA 1
ATOM 753 C C . LYS A 1 95 ? 33.116 -5.545 -21.266 1.00 44.94 95 LYS A C 1
ATOM 755 O O . LYS A 1 95 ? 34.204 -5.744 -21.804 1.00 44.94 95 LYS A O 1
ATOM 760 N N . ALA A 1 96 ? 32.540 -6.453 -20.472 1.00 43.66 96 ALA A N 1
ATOM 761 C CA . ALA A 1 96 ? 33.129 -7.763 -20.172 1.00 43.66 96 ALA A CA 1
ATOM 762 C C . ALA A 1 96 ? 33.180 -8.692 -21.404 1.00 43.66 96 ALA A C 1
ATOM 764 O O . ALA A 1 96 ? 34.224 -9.283 -21.687 1.00 43.66 96 ALA A O 1
ATOM 765 N N . SER A 1 97 ? 32.099 -8.743 -22.193 1.00 46.97 97 SER A N 1
ATOM 766 C CA . SER A 1 97 ? 32.040 -9.525 -23.441 1.00 46.97 97 SER A CA 1
ATOM 767 C C . SER A 1 97 ? 32.981 -8.971 -24.517 1.00 46.97 97 SER A C 1
ATOM 769 O O . SER A 1 97 ? 33.651 -9.735 -25.204 1.00 46.97 97 SER A O 1
ATOM 771 N N . ALA A 1 98 ? 33.106 -7.643 -24.625 1.00 49.75 98 ALA A N 1
ATOM 772 C CA . ALA A 1 98 ? 34.051 -7.000 -25.536 1.00 49.75 98 ALA A CA 1
ATOM 773 C C . ALA A 1 98 ? 35.511 -7.277 -25.150 1.00 49.75 98 ALA A C 1
ATOM 775 O O . ALA A 1 98 ? 36.327 -7.485 -26.039 1.00 49.75 98 ALA A O 1
ATOM 776 N N . LYS A 1 99 ? 35.839 -7.344 -23.851 1.00 42.38 99 LYS A N 1
ATOM 777 C CA . LYS A 1 99 ? 37.180 -7.709 -23.364 1.00 42.38 99 LYS A CA 1
ATOM 778 C C . LYS A 1 99 ? 37.517 -9.180 -23.641 1.00 42.38 99 LYS A C 1
ATOM 780 O O . LYS A 1 99 ? 38.638 -9.468 -24.044 1.00 42.38 99 LYS A O 1
ATOM 785 N N . HIS A 1 100 ? 36.556 -10.094 -23.478 1.00 42.38 100 HIS A N 1
ATOM 786 C CA . HIS A 1 100 ? 36.721 -11.512 -23.833 1.00 42.38 100 HIS A CA 1
ATOM 787 C C . HIS A 1 100 ? 36.825 -11.735 -25.351 1.00 42.38 100 HIS A C 1
ATOM 789 O O . HIS A 1 100 ? 37.586 -12.587 -25.796 1.00 42.38 100 HIS A O 1
ATOM 795 N N . GLN A 1 101 ? 36.118 -10.939 -26.157 1.00 46.44 101 GLN A N 1
ATOM 796 C CA . GLN A 1 101 ? 36.169 -11.031 -27.617 1.00 46.44 101 GLN A CA 1
ATOM 797 C C . GLN A 1 101 ? 37.432 -10.379 -28.207 1.00 46.44 101 GLN A C 1
ATOM 799 O O . GLN A 1 101 ? 38.000 -10.924 -29.147 1.00 46.44 101 GLN A O 1
ATOM 804 N N . LEU A 1 102 ? 37.942 -9.292 -27.607 1.00 50.50 102 LEU A N 1
ATOM 805 C CA . LEU A 1 102 ? 39.243 -8.701 -27.962 1.00 50.50 102 LEU A CA 1
ATOM 806 C C . LEU A 1 102 ? 40.417 -9.641 -27.662 1.00 50.50 102 LEU A C 1
ATOM 808 O O . LEU A 1 102 ? 41.404 -9.623 -28.391 1.00 50.50 102 LEU A O 1
ATOM 812 N N . LEU A 1 103 ? 40.305 -10.479 -26.624 1.00 44.94 103 LEU A N 1
ATOM 813 C CA . LEU A 1 103 ? 41.313 -11.497 -26.314 1.00 44.94 103 LEU A CA 1
ATOM 814 C C . LEU A 1 103 ? 41.298 -12.673 -27.313 1.00 44.94 103 LEU A C 1
ATOM 816 O O . LEU A 1 103 ? 42.273 -13.411 -27.388 1.00 44.94 103 LEU A O 1
ATOM 820 N N . ASN A 1 104 ? 40.215 -12.833 -28.084 1.00 42.00 104 ASN A N 1
ATOM 821 C CA . ASN A 1 104 ? 40.034 -13.909 -29.065 1.00 42.00 104 ASN A CA 1
ATOM 822 C C . ASN A 1 104 ? 40.275 -13.449 -30.523 1.00 42.00 104 ASN A C 1
ATOM 824 O O . ASN A 1 104 ? 40.256 -14.256 -31.449 1.00 42.00 104 ASN A O 1
ATOM 828 N N . GLU A 1 105 ? 40.502 -12.148 -30.750 1.00 45.84 105 GLU A N 1
ATOM 829 C CA . GLU A 1 105 ? 40.698 -11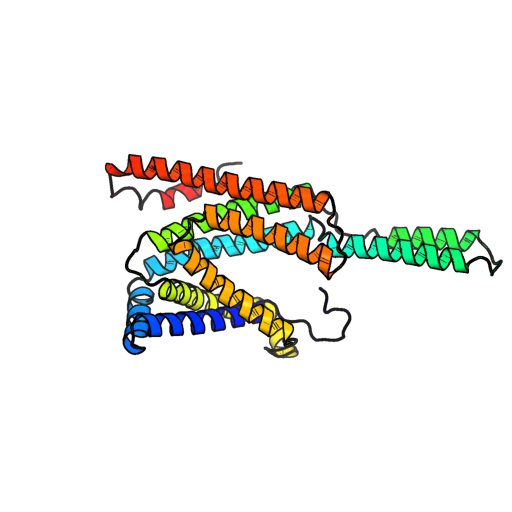.546 -32.082 1.00 45.84 105 GLU A CA 1
ATOM 830 C C . GLU A 1 105 ? 42.165 -11.512 -32.558 1.00 45.84 105 GLU A C 1
ATOM 832 O O . GLU A 1 105 ? 42.449 -11.013 -33.648 1.00 45.84 105 GLU A O 1
ATOM 837 N N . THR A 1 106 ? 43.113 -12.101 -31.825 1.00 46.56 106 THR A N 1
ATOM 838 C CA . THR A 1 106 ? 44.509 -12.249 -32.284 1.00 46.56 106 THR A CA 1
ATOM 839 C C . THR A 1 106 ? 44.691 -13.231 -33.453 1.00 46.56 106 THR A C 1
ATOM 841 O O . THR A 1 106 ? 45.823 -13.421 -33.887 1.00 46.56 106 THR A O 1
ATOM 844 N N . VAL A 1 107 ? 43.623 -13.831 -34.007 1.00 50.22 107 VAL A N 1
ATOM 845 C CA . VAL A 1 107 ? 43.750 -14.967 -34.946 1.00 50.22 107 VAL A CA 1
ATOM 846 C C . VAL A 1 107 ? 43.297 -14.724 -36.398 1.00 50.22 107 VAL A C 1
ATOM 848 O O . VAL A 1 107 ? 43.672 -15.526 -37.242 1.00 50.22 107 VAL A O 1
ATOM 851 N N . PHE A 1 108 ? 42.603 -13.647 -36.801 1.00 45.44 108 PHE A N 1
ATOM 852 C CA . PHE A 1 108 ? 42.190 -13.538 -38.223 1.00 45.44 108 PHE A CA 1
ATOM 853 C C . PHE A 1 108 ? 42.390 -12.169 -38.892 1.00 45.44 108 PHE A C 1
ATOM 855 O O . PHE A 1 108 ? 41.717 -11.178 -38.609 1.00 45.44 108 PHE A O 1
ATOM 862 N N . HIS A 1 109 ? 43.313 -12.151 -39.862 1.00 48.38 109 HIS A N 1
ATOM 863 C CA . HIS A 1 109 ? 43.574 -11.055 -40.794 1.00 48.38 109 HIS A CA 1
ATOM 864 C C . HIS A 1 109 ? 42.497 -10.999 -41.893 1.00 48.38 109 HIS A C 1
ATOM 866 O O . HIS A 1 109 ? 42.486 -11.818 -42.806 1.00 48.38 109 HIS A O 1
ATOM 872 N N . GLY A 1 110 ? 41.618 -9.992 -41.847 1.00 46.81 110 GLY A N 1
ATOM 873 C CA . GLY A 1 110 ? 40.648 -9.737 -42.919 1.00 46.81 110 GLY A CA 1
ATOM 874 C C . GLY A 1 110 ? 39.906 -8.401 -42.787 1.00 46.81 110 GLY A C 1
ATOM 875 O O . GLY A 1 110 ? 38.927 -8.291 -42.065 1.00 46.81 110 GLY A O 1
ATOM 876 N N . ASN A 1 111 ? 40.382 -7.388 -43.519 1.00 54.03 111 ASN A N 1
ATOM 877 C CA . ASN A 1 111 ? 39.719 -6.124 -43.889 1.00 54.03 111 ASN A CA 1
ATOM 878 C C . ASN A 1 111 ? 39.115 -5.226 -42.764 1.00 54.03 111 ASN A C 1
ATOM 880 O O . ASN A 1 111 ? 37.901 -5.082 -42.600 1.00 54.03 111 ASN A O 1
ATOM 884 N N . ARG A 1 112 ? 39.998 -4.518 -42.038 1.00 52.03 112 ARG A N 1
ATOM 885 C CA . ARG A 1 112 ? 39.713 -3.680 -40.845 1.00 52.03 112 ARG A CA 1
ATOM 886 C C . ARG A 1 112 ? 38.848 -2.417 -41.053 1.00 52.03 112 ARG A C 1
ATOM 888 O O . ARG A 1 112 ? 38.254 -1.943 -40.088 1.00 52.03 112 ARG A O 1
ATOM 895 N N . ARG A 1 113 ? 38.756 -1.834 -42.257 1.00 44.50 113 ARG A N 1
ATOM 896 C CA . ARG A 1 113 ? 38.109 -0.508 -42.453 1.00 44.50 113 ARG A CA 1
ATOM 897 C C . ARG A 1 113 ? 36.586 -0.549 -42.652 1.00 44.50 113 ARG A C 1
ATOM 899 O O . ARG A 1 113 ? 35.902 0.368 -42.208 1.00 44.50 113 ARG A O 1
ATOM 906 N N . SER A 1 114 ? 36.038 -1.608 -43.256 1.00 48.47 114 SER A N 1
ATOM 907 C CA . SER A 1 114 ? 34.591 -1.703 -43.549 1.00 48.47 114 SER A CA 1
ATOM 908 C C . SER A 1 114 ? 33.757 -2.114 -42.324 1.00 48.47 114 SER A C 1
ATOM 910 O O . SER A 1 114 ? 32.653 -1.605 -42.113 1.00 48.47 114 SER A O 1
ATOM 912 N N . GLN A 1 115 ? 34.323 -2.962 -41.458 1.00 51.28 115 GLN A N 1
ATOM 913 C CA . GLN A 1 115 ? 33.682 -3.423 -40.220 1.00 51.28 115 GLN A CA 1
ATOM 914 C C . GLN A 1 115 ? 33.501 -2.280 -39.208 1.00 51.28 115 GLN A C 1
ATOM 916 O O . GLN A 1 115 ? 32.447 -2.155 -38.586 1.00 51.28 115 GLN A O 1
ATOM 921 N N . TYR A 1 116 ? 34.492 -1.386 -39.092 1.00 49.19 116 TYR A N 1
ATOM 922 C CA . TYR A 1 116 ? 34.433 -0.233 -38.184 1.00 49.19 116 TYR A CA 1
ATOM 923 C C . TYR A 1 116 ? 33.317 0.755 -38.551 1.00 49.19 116 TYR A C 1
ATOM 925 O O . TYR A 1 116 ? 32.648 1.297 -37.669 1.00 49.19 116 TYR A O 1
ATOM 933 N N . PHE A 1 117 ? 33.093 0.974 -39.849 1.00 44.38 117 PHE A N 1
ATOM 934 C CA . PHE A 1 117 ? 32.097 1.924 -40.339 1.00 44.38 117 PHE A CA 1
ATOM 935 C C . PHE A 1 117 ? 30.667 1.384 -40.195 1.00 44.38 117 PHE A C 1
ATOM 937 O O . PHE A 1 117 ? 29.800 2.080 -39.666 1.00 44.38 117 PHE A O 1
ATOM 944 N N . ARG A 1 118 ? 30.436 0.104 -40.536 1.00 47.06 118 ARG A N 1
ATOM 945 C CA . ARG A 1 118 ? 29.146 -0.568 -40.286 1.00 47.06 118 ARG A CA 1
ATOM 946 C C . ARG A 1 118 ? 28.805 -0.632 -38.799 1.00 47.06 118 ARG A C 1
ATOM 948 O O . ARG A 1 118 ? 27.660 -0.388 -38.429 1.00 47.06 118 ARG A O 1
ATOM 955 N N . ARG A 1 119 ? 29.798 -0.885 -37.941 1.00 45.00 119 ARG A N 1
ATOM 956 C CA . ARG A 1 119 ? 29.611 -0.934 -36.484 1.00 45.00 119 ARG A CA 1
ATOM 957 C C . ARG A 1 119 ? 29.303 0.446 -35.895 1.00 45.00 119 ARG A C 1
ATOM 959 O O . ARG A 1 119 ? 28.426 0.540 -35.045 1.00 45.00 119 ARG A O 1
ATOM 966 N N . LYS A 1 120 ? 29.928 1.526 -36.387 1.00 37.34 120 LYS A N 1
ATOM 967 C CA . LYS A 1 120 ? 29.585 2.908 -35.986 1.00 37.34 120 LYS A CA 1
ATOM 968 C C . LYS A 1 120 ? 28.173 3.321 -36.411 1.00 37.34 120 LYS A C 1
ATOM 970 O O . LYS A 1 120 ? 27.488 3.971 -35.628 1.00 37.34 120 LYS A O 1
ATOM 975 N N . ILE A 1 121 ? 27.730 2.935 -37.608 1.00 42.22 121 ILE A N 1
ATOM 976 C CA . ILE A 1 121 ? 26.389 3.277 -38.109 1.00 42.22 121 ILE A CA 1
ATOM 977 C C . ILE A 1 121 ? 25.305 2.489 -37.368 1.00 42.22 121 ILE A C 1
ATOM 979 O O . ILE A 1 121 ? 24.339 3.092 -36.915 1.00 42.22 121 ILE A O 1
ATOM 983 N N . PHE A 1 122 ? 25.501 1.185 -37.147 1.00 37.09 122 PHE A N 1
ATOM 984 C CA . PHE A 1 122 ? 24.541 0.349 -36.415 1.00 37.09 122 PHE A CA 1
ATOM 985 C C . PHE A 1 122 ? 24.401 0.753 -34.935 1.00 37.09 122 PHE A C 1
ATOM 987 O O . PHE A 1 122 ? 23.305 0.732 -34.370 1.00 37.09 122 PHE A O 1
ATOM 994 N N . VAL A 1 123 ? 25.506 1.179 -34.307 1.00 39.84 123 VAL A N 1
ATOM 995 C CA . VAL A 1 123 ? 25.490 1.725 -32.939 1.00 39.84 123 VAL A CA 1
ATOM 996 C C . VAL A 1 123 ? 24.800 3.092 -32.899 1.00 39.84 123 VAL A C 1
ATOM 998 O O . VAL A 1 123 ? 24.079 3.365 -31.947 1.00 39.84 123 VAL A O 1
ATOM 1001 N N . ARG A 1 124 ? 24.940 3.933 -33.935 1.00 31.86 124 ARG A N 1
ATOM 1002 C CA . ARG A 1 124 ? 24.270 5.243 -34.004 1.00 31.86 124 ARG A CA 1
ATOM 1003 C C . ARG A 1 124 ? 22.764 5.125 -34.267 1.00 31.86 124 ARG A C 1
ATOM 1005 O O . ARG A 1 124 ? 22.002 5.859 -33.648 1.00 31.86 124 ARG A O 1
ATOM 1012 N N . SER A 1 125 ? 22.331 4.194 -35.119 1.00 31.00 125 SER A N 1
ATOM 1013 C CA . SER A 1 125 ? 20.914 4.002 -35.474 1.00 31.00 125 SER A CA 1
ATOM 1014 C C . SER A 1 125 ? 20.090 3.293 -34.394 1.00 31.00 125 SER A C 1
ATOM 1016 O O . SER A 1 125 ? 18.868 3.397 -34.390 1.00 31.00 125 SER A O 1
ATOM 1018 N N . SER A 1 126 ? 20.737 2.591 -33.459 1.00 36.62 126 SER A N 1
ATOM 1019 C CA . SER A 1 126 ? 20.054 1.948 -32.322 1.00 36.62 126 SER A CA 1
ATOM 1020 C C . SER A 1 126 ? 19.822 2.898 -31.135 1.00 36.62 126 SER A C 1
ATOM 1022 O O . SER A 1 126 ? 19.127 2.534 -30.191 1.00 36.62 126 SER A O 1
ATOM 1024 N N . ILE A 1 127 ? 20.397 4.109 -31.168 1.00 44.31 127 ILE A N 1
ATOM 1025 C CA . ILE A 1 127 ? 20.288 5.122 -30.100 1.00 44.31 127 ILE A CA 1
ATOM 1026 C C . ILE A 1 127 ? 19.181 6.149 -30.405 1.00 44.31 127 ILE A C 1
ATOM 1028 O O . ILE A 1 127 ? 18.653 6.776 -29.493 1.00 44.31 127 ILE A O 1
ATOM 1032 N N . SER A 1 128 ? 18.760 6.292 -31.665 1.00 30.48 128 SER A N 1
ATOM 1033 C CA . SER A 1 128 ? 17.854 7.363 -32.110 1.00 30.48 128 SER A CA 1
ATOM 1034 C C . SER A 1 128 ? 16.355 7.131 -31.861 1.00 30.48 128 SER A C 1
ATOM 1036 O O . SER A 1 128 ? 15.557 7.957 -32.280 1.00 30.48 128 SER A O 1
ATOM 1038 N N . ASN A 1 129 ? 15.957 6.054 -31.174 1.00 36.47 129 ASN A N 1
ATOM 1039 C CA . ASN A 1 129 ? 14.562 5.810 -30.757 1.00 36.47 129 ASN A CA 1
ATOM 1040 C C . ASN A 1 129 ? 14.428 5.579 -29.241 1.00 36.47 129 ASN A C 1
ATOM 1042 O O . ASN A 1 129 ? 13.516 4.893 -28.778 1.00 36.47 129 ASN A O 1
ATOM 1046 N N . VAL A 1 130 ? 15.351 6.124 -28.447 1.00 48.50 130 VAL A N 1
ATOM 1047 C CA . VAL A 1 130 ? 15.162 6.234 -26.999 1.00 48.50 130 VAL A CA 1
ATOM 1048 C C . VAL A 1 130 ? 14.448 7.559 -26.768 1.00 48.50 130 VAL A C 1
ATOM 1050 O O . VAL A 1 130 ? 15.020 8.602 -27.063 1.00 48.50 130 VAL A O 1
ATOM 1053 N N . ALA A 1 131 ? 13.195 7.509 -26.304 1.00 50.03 131 ALA A N 1
ATOM 1054 C CA . ALA A 1 131 ? 12.451 8.691 -25.873 1.00 50.03 131 ALA A CA 1
ATOM 1055 C C . ALA A 1 131 ? 13.371 9.608 -25.051 1.00 50.03 131 ALA A C 1
ATOM 1057 O O . ALA A 1 131 ? 14.049 9.124 -24.141 1.00 50.03 131 ALA A O 1
ATOM 1058 N N . GLU A 1 132 ? 13.438 10.886 -25.418 1.00 53.06 132 GLU A N 1
ATOM 1059 C CA . GLU A 1 132 ? 14.260 11.884 -24.739 1.00 53.06 132 GLU A CA 1
ATOM 1060 C C . GLU A 1 132 ? 13.877 11.900 -23.252 1.00 53.06 132 GLU A C 1
ATOM 1062 O O . GLU A 1 132 ? 12.727 12.154 -22.897 1.00 53.06 132 GLU A O 1
ATOM 1067 N N . LYS A 1 133 ? 14.809 11.481 -22.388 1.00 61.25 133 LYS A N 1
ATOM 1068 C CA . LYS A 1 133 ? 14.566 11.325 -20.950 1.00 61.25 133 LYS A CA 1
ATOM 1069 C C . LYS A 1 133 ? 14.821 12.658 -20.272 1.00 61.25 133 LYS A C 1
ATOM 1071 O O . LYS A 1 133 ? 15.971 13.095 -20.214 1.00 61.25 133 LYS A O 1
ATOM 1076 N N . ASP A 1 134 ? 13.777 13.266 -19.725 1.00 77.69 134 ASP A N 1
ATOM 1077 C CA . ASP A 1 134 ? 13.915 14.510 -18.979 1.00 77.69 134 ASP A CA 1
ATOM 1078 C C . ASP A 1 134 ? 14.087 14.221 -17.480 1.00 77.69 134 ASP A C 1
ATOM 1080 O O . ASP A 1 134 ? 13.133 13.984 -16.734 1.00 77.69 134 ASP A O 1
ATOM 1084 N N . ILE A 1 135 ? 15.344 14.243 -17.033 1.00 79.56 135 ILE A N 1
ATOM 1085 C CA . ILE A 1 135 ? 15.716 14.008 -15.632 1.00 79.56 135 ILE A CA 1
ATOM 1086 C C . ILE A 1 135 ? 15.019 15.013 -14.704 1.00 79.56 135 ILE A C 1
ATOM 1088 O O . ILE A 1 135 ? 14.654 14.643 -13.584 1.00 79.56 135 ILE A O 1
ATOM 1092 N N . LEU A 1 136 ? 14.803 16.256 -15.148 1.00 80.88 136 LEU A N 1
ATOM 1093 C CA . LEU A 1 136 ? 14.147 17.290 -14.352 1.00 80.88 136 LEU A CA 1
ATOM 1094 C C . LEU A 1 136 ? 12.682 16.917 -14.109 1.00 80.88 136 LEU A C 1
ATOM 1096 O O . LEU A 1 136 ? 12.251 16.869 -12.957 1.00 80.88 136 LEU A O 1
ATOM 1100 N N . VAL A 1 137 ? 11.948 16.563 -15.170 1.00 81.69 137 VAL A N 1
ATOM 1101 C CA . VAL A 1 137 ? 10.544 16.121 -15.079 1.00 81.69 137 VAL A CA 1
ATOM 1102 C C . VAL A 1 137 ? 10.415 14.907 -14.166 1.00 81.69 137 VAL A C 1
ATOM 1104 O O . VAL A 1 137 ? 9.533 14.859 -13.309 1.00 81.69 137 VAL A O 1
ATOM 1107 N N . GLY A 1 138 ? 11.315 13.934 -14.305 1.00 79.81 138 GLY A N 1
ATOM 1108 C CA . GLY A 1 138 ? 11.301 12.754 -13.453 1.00 79.81 138 GLY A CA 1
ATOM 1109 C C . GLY A 1 138 ? 11.617 13.062 -11.983 1.00 79.81 138 GLY A C 1
ATOM 1110 O O . GLY A 1 138 ? 10.964 12.520 -11.092 1.00 79.81 138 GLY A O 1
ATOM 1111 N N . THR A 1 139 ? 12.563 13.966 -11.717 1.00 76.69 139 THR A N 1
ATOM 1112 C CA . THR A 1 139 ? 12.927 14.384 -10.351 1.00 76.69 139 THR A CA 1
ATOM 1113 C C . THR A 1 139 ? 11.778 15.131 -9.676 1.00 76.69 139 THR A C 1
ATOM 1115 O O . THR A 1 139 ? 11.423 14.811 -8.542 1.00 76.69 139 THR A O 1
ATOM 1118 N N . ILE A 1 140 ? 11.142 16.070 -10.386 1.00 84.75 140 ILE A N 1
ATOM 1119 C CA . ILE A 1 140 ? 9.961 16.795 -9.897 1.00 84.75 140 ILE A CA 1
ATOM 1120 C C . ILE A 1 140 ? 8.811 15.818 -9.625 1.00 84.75 140 ILE A C 1
ATOM 1122 O O . ILE A 1 140 ? 8.180 15.890 -8.571 1.00 84.75 140 ILE A O 1
ATOM 1126 N N . ALA A 1 141 ? 8.572 14.857 -10.524 1.00 80.56 141 ALA A N 1
ATOM 1127 C CA . ALA A 1 141 ? 7.539 13.844 -10.334 1.00 80.56 141 ALA A CA 1
ATOM 1128 C C . ALA A 1 141 ? 7.766 13.012 -9.058 1.00 80.56 141 ALA A C 1
ATOM 1130 O O . ALA A 1 141 ? 6.816 12.801 -8.307 1.00 80.56 141 ALA A O 1
ATOM 1131 N N . ILE A 1 142 ? 9.005 12.594 -8.757 1.00 79.75 142 ILE A N 1
ATOM 1132 C CA . ILE A 1 142 ? 9.309 11.889 -7.497 1.00 79.75 142 ILE A CA 1
ATOM 1133 C C . ILE A 1 142 ? 9.074 12.782 -6.279 1.00 79.75 142 ILE A C 1
ATOM 1135 O O . ILE A 1 142 ? 8.469 12.321 -5.315 1.00 79.75 142 ILE A O 1
ATOM 1139 N N . LEU A 1 143 ? 9.505 14.046 -6.304 1.00 81.19 143 LEU A N 1
ATOM 1140 C CA . LEU A 1 143 ? 9.288 14.965 -5.178 1.00 81.19 143 LEU A CA 1
ATOM 1141 C C . LEU A 1 143 ? 7.794 15.162 -4.882 1.00 81.19 143 LEU A C 1
ATOM 1143 O O . LEU A 1 143 ? 7.385 15.158 -3.718 1.00 81.19 143 LEU A O 1
ATOM 1147 N N . LEU A 1 144 ? 6.964 15.258 -5.924 1.00 84.31 144 LEU A N 1
ATOM 1148 C CA . LEU A 1 144 ? 5.509 15.323 -5.783 1.00 84.31 144 LEU A CA 1
ATOM 1149 C C . LEU A 1 144 ? 4.929 14.021 -5.219 1.00 84.31 144 LEU A C 1
ATOM 1151 O O . LEU A 1 144 ? 4.098 14.070 -4.314 1.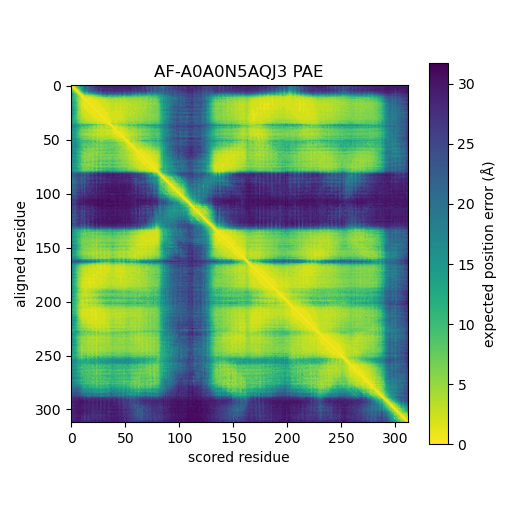00 84.31 144 LEU A O 1
ATOM 1155 N N . VAL A 1 145 ? 5.386 12.858 -5.697 1.00 80.62 145 VAL A N 1
ATOM 1156 C CA . VAL A 1 145 ? 4.968 11.549 -5.161 1.00 80.62 145 VAL A CA 1
ATOM 1157 C C . VAL A 1 145 ? 5.263 11.446 -3.667 1.00 80.62 145 VAL A C 1
ATOM 1159 O O . VAL A 1 145 ? 4.392 11.031 -2.904 1.00 80.62 145 VAL A O 1
ATOM 1162 N N . VAL A 1 146 ? 6.465 11.839 -3.240 1.00 80.06 146 VAL A N 1
ATOM 1163 C CA . VAL A 1 146 ? 6.872 11.781 -1.828 1.00 80.06 146 VAL A CA 1
ATOM 1164 C C . VAL A 1 146 ? 6.035 12.724 -0.977 1.00 80.06 146 VAL A C 1
ATOM 1166 O O . VAL A 1 146 ? 5.540 12.319 0.074 1.00 80.06 146 VAL A O 1
ATOM 1169 N N . SER A 1 147 ? 5.811 13.944 -1.463 1.00 81.75 147 SER A N 1
ATOM 1170 C CA . SER A 1 147 ? 5.001 14.943 -0.764 1.00 81.75 147 SER A CA 1
ATOM 1171 C C . SER A 1 147 ? 3.564 14.448 -0.572 1.00 81.75 147 SER A C 1
ATOM 1173 O O . SER A 1 147 ? 3.051 14.428 0.545 1.00 81.75 147 SER A O 1
ATOM 1175 N N . LEU A 1 148 ? 2.943 13.936 -1.641 1.00 82.31 148 LEU A N 1
ATOM 1176 C CA . LEU A 1 148 ? 1.610 13.333 -1.593 1.00 82.31 148 LEU A CA 1
ATOM 1177 C C . LEU A 1 148 ? 1.558 12.107 -0.668 1.00 82.31 148 LEU A C 1
ATOM 1179 O O . LEU A 1 148 ? 0.532 11.866 -0.028 1.00 82.31 148 LEU A O 1
ATOM 1183 N N . SER A 1 149 ? 2.635 11.318 -0.598 1.00 81.75 149 SER A N 1
ATOM 1184 C CA . SER A 1 149 ? 2.720 10.148 0.286 1.00 81.75 149 SER A CA 1
ATOM 1185 C C . SER A 1 149 ? 2.759 10.543 1.756 1.00 81.75 149 SER A C 1
ATOM 1187 O O . SER A 1 149 ? 2.152 9.843 2.569 1.00 81.75 149 SER A O 1
ATOM 1189 N N . GLY A 1 150 ? 3.432 11.645 2.094 1.00 78.44 150 GLY A N 1
ATOM 1190 C CA . GLY A 1 150 ? 3.405 12.214 3.440 1.00 78.44 150 GLY A CA 1
ATOM 1191 C C . GLY A 1 150 ? 2.000 12.673 3.830 1.00 78.44 150 GLY A C 1
ATOM 1192 O O . GLY A 1 150 ? 1.441 12.169 4.806 1.00 78.44 150 GLY A O 1
ATOM 1193 N N . CYS A 1 151 ? 1.367 13.495 2.978 1.00 78.75 151 CYS A N 1
ATOM 1194 C CA . CYS A 1 151 ? -0.003 13.985 3.191 1.00 78.75 151 CYS A CA 1
ATOM 1195 C C . CYS A 1 151 ? -0.999 12.841 3.426 1.00 78.75 151 CYS A C 1
ATOM 1197 O O . CYS A 1 151 ? -1.767 12.845 4.389 1.00 78.75 151 CYS A O 1
ATOM 1199 N N . SER A 1 152 ? -0.987 11.840 2.538 1.00 81.31 152 SER A N 1
ATOM 1200 C CA . SER A 1 152 ? -1.891 10.692 2.627 1.00 81.31 152 SER A CA 1
ATOM 1201 C C . SER A 1 152 ? -1.628 9.850 3.876 1.00 81.31 152 SER A C 1
ATOM 1203 O O . SER A 1 152 ? -2.567 9.272 4.420 1.00 81.31 152 SER A O 1
ATOM 1205 N N . GLY A 1 153 ? -0.370 9.756 4.317 1.00 79.56 153 GLY A N 1
ATOM 1206 C CA . GLY A 1 153 ? 0.014 9.023 5.520 1.00 79.56 153 GLY A CA 1
ATOM 1207 C C . GLY A 1 153 ? -0.553 9.657 6.785 1.00 79.56 153 GLY A C 1
ATOM 1208 O O . GLY A 1 153 ? -1.175 8.956 7.579 1.00 79.56 153 GLY A O 1
ATOM 1209 N N . ILE A 1 154 ? -0.403 10.975 6.930 1.00 81.62 154 ILE A N 1
ATOM 1210 C CA . ILE A 1 154 ? -0.939 11.732 8.071 1.00 81.62 154 ILE A CA 1
ATOM 1211 C C . ILE A 1 154 ? -2.468 11.723 8.059 1.00 81.62 154 ILE A C 1
ATOM 1213 O O . ILE A 1 154 ? -3.098 11.536 9.097 1.00 81.62 154 ILE A O 1
ATOM 1217 N N . PHE A 1 155 ? -3.090 11.880 6.887 1.00 82.38 155 PHE A N 1
ATOM 1218 C CA . PHE A 1 155 ? -4.545 11.783 6.775 1.00 82.38 155 PHE A CA 1
ATOM 1219 C C . PHE A 1 155 ? -5.055 10.407 7.219 1.00 82.38 155 PHE A C 1
ATOM 1221 O O . PHE A 1 155 ? -6.016 10.319 7.981 1.00 82.38 155 PHE A O 1
ATOM 1228 N N . TRP A 1 156 ? -4.401 9.331 6.772 1.00 81.94 156 TRP A N 1
ATOM 1229 C CA . TRP A 1 156 ? -4.765 7.970 7.161 1.00 81.94 156 TRP A CA 1
ATOM 1230 C C . TRP A 1 156 ? -4.567 7.723 8.659 1.00 81.94 156 TRP A C 1
ATOM 1232 O O . TRP A 1 156 ? -5.426 7.130 9.305 1.00 81.94 156 TRP A O 1
ATOM 1242 N N . GLU A 1 157 ? -3.476 8.233 9.227 1.00 83.56 157 GLU A N 1
ATOM 1243 C CA . GLU A 1 157 ? -3.224 8.199 10.666 1.00 83.56 157 GLU A CA 1
ATOM 1244 C C . GLU A 1 157 ? -4.348 8.880 11.455 1.00 83.56 157 GLU A C 1
ATOM 1246 O O . GLU A 1 157 ? -4.901 8.276 12.372 1.00 83.56 157 GLU A O 1
ATOM 1251 N N . LYS A 1 158 ? -4.755 10.091 11.060 1.00 80.00 158 LYS A N 1
ATOM 1252 C CA . LYS A 1 158 ? -5.889 10.790 11.682 1.00 80.00 158 LYS A CA 1
ATOM 1253 C C . LYS A 1 158 ? -7.187 10.017 11.527 1.00 80.00 158 LYS A C 1
ATOM 1255 O O . LYS A 1 158 ? -7.968 9.933 12.470 1.00 80.00 158 LYS A O 1
ATOM 1260 N N . LEU A 1 159 ? -7.431 9.445 10.351 1.00 81.25 159 LEU A N 1
ATOM 1261 C CA . LEU A 1 159 ? -8.643 8.676 10.101 1.00 81.25 159 LEU A CA 1
ATOM 1262 C C . LEU A 1 159 ? -8.732 7.439 11.008 1.00 81.25 159 LEU A C 1
ATOM 1264 O O . LEU A 1 159 ? -9.828 7.109 11.458 1.00 81.25 159 LEU A O 1
ATOM 1268 N N . LEU A 1 160 ? -7.597 6.792 11.298 1.00 80.19 160 LEU A N 1
ATOM 1269 C CA . LEU A 1 160 ? -7.520 5.663 12.226 1.00 80.19 160 LEU A CA 1
ATOM 1270 C C . LEU A 1 160 ? -7.592 6.099 13.698 1.00 80.19 160 LEU A C 1
ATOM 1272 O O . LEU A 1 160 ? -8.276 5.450 14.481 1.00 80.19 160 LEU A O 1
ATOM 1276 N N . LYS A 1 161 ? -6.917 7.189 14.085 1.00 82.69 161 LYS A N 1
ATOM 1277 C CA . LYS A 1 161 ? -6.795 7.610 15.494 1.00 82.69 161 LYS A CA 1
ATOM 1278 C C . LYS A 1 161 ? -7.966 8.454 16.011 1.00 82.69 161 LYS A C 1
ATOM 1280 O O . LYS A 1 161 ? -8.286 8.371 17.191 1.00 82.69 161 LYS A O 1
ATOM 1285 N N . ASN A 1 162 ? -8.662 9.214 15.158 1.00 73.50 162 ASN A N 1
ATOM 1286 C CA . ASN A 1 162 ? -9.777 10.083 15.579 1.00 73.50 162 ASN A CA 1
ATOM 1287 C C . ASN A 1 162 ? -11.033 9.316 16.027 1.00 73.50 162 ASN A C 1
ATOM 1289 O O . ASN A 1 162 ? -11.977 9.923 16.532 1.00 73.50 162 ASN A O 1
ATOM 1293 N N . LYS A 1 163 ? -11.079 7.994 15.831 1.00 68.06 163 LYS A N 1
ATOM 1294 C CA . LYS A 1 163 ? -12.193 7.138 16.243 1.00 68.06 163 LYS A CA 1
ATOM 1295 C C . LYS A 1 163 ? -11.666 5.938 17.026 1.00 68.06 163 LYS A C 1
ATOM 1297 O O . LYS A 1 163 ? -11.589 4.838 16.489 1.00 68.06 163 LYS A O 1
ATOM 1302 N N . ALA A 1 164 ? -11.313 6.183 18.288 1.00 60.91 164 ALA A N 1
ATOM 1303 C CA . ALA A 1 164 ? -10.670 5.215 19.182 1.00 60.91 164 ALA A CA 1
ATOM 1304 C C . ALA A 1 164 ? -11.419 3.872 19.320 1.00 60.91 164 ALA A C 1
ATOM 1306 O O . ALA A 1 164 ? -10.783 2.849 19.549 1.00 60.91 164 ALA A O 1
ATOM 1307 N N . ASP A 1 165 ? -12.741 3.860 19.119 1.00 68.44 165 ASP A N 1
ATOM 1308 C CA . ASP A 1 165 ? -13.570 2.660 19.288 1.00 68.44 165 ASP A CA 1
ATOM 1309 C C . ASP A 1 165 ? -13.719 1.815 18.012 1.00 68.44 165 ASP A C 1
ATOM 1311 O O . ASP A 1 165 ? -14.331 0.747 18.044 1.00 68.44 165 ASP A O 1
ATOM 1315 N N . ILE A 1 166 ? -13.201 2.270 16.863 1.00 77.69 166 ILE A N 1
ATOM 1316 C CA . ILE A 1 166 ? -13.371 1.532 15.608 1.00 77.69 166 ILE A CA 1
ATOM 1317 C C . ILE A 1 166 ? -12.213 0.564 15.382 1.00 77.69 166 ILE A C 1
ATOM 1319 O O . ILE A 1 166 ? -11.047 0.949 15.334 1.00 77.69 166 ILE A O 1
ATOM 1323 N N . SER A 1 167 ? -12.555 -0.705 15.143 1.00 87.25 167 SER A N 1
ATOM 1324 C CA . SER A 1 167 ? -11.581 -1.732 14.780 1.00 87.25 167 SER A CA 1
ATOM 1325 C C . SER A 1 167 ? -10.793 -1.361 13.513 1.00 87.25 167 SER A C 1
ATOM 1327 O O . SER A 1 167 ? -11.335 -0.990 12.471 1.00 87.25 167 SER A O 1
ATOM 1329 N N . ILE A 1 168 ? -9.479 -1.547 13.570 1.00 88.69 168 ILE A N 1
ATOM 1330 C CA . ILE A 1 168 ? -8.568 -1.341 12.434 1.00 88.69 168 ILE A CA 1
ATOM 1331 C C . ILE A 1 168 ? -8.877 -2.342 11.315 1.00 88.69 168 ILE A C 1
ATOM 1333 O O . ILE A 1 168 ? -8.790 -2.026 10.126 1.00 88.69 168 ILE A O 1
ATOM 1337 N N . TRP A 1 169 ? -9.267 -3.563 11.693 1.00 91.25 169 TRP A N 1
ATOM 1338 C CA . TRP A 1 169 ? -9.645 -4.612 10.750 1.00 91.25 169 TRP A CA 1
ATOM 1339 C C . TRP A 1 169 ? -10.903 -4.229 9.982 1.00 91.25 169 TRP A C 1
ATOM 1341 O O . TRP A 1 169 ? -10.981 -4.471 8.780 1.00 91.25 169 TRP A O 1
ATOM 1351 N N . LEU A 1 170 ? -11.837 -3.545 10.645 1.00 89.50 170 LEU A N 1
ATOM 1352 C CA . LEU A 1 170 ? -13.009 -2.979 9.998 1.00 89.50 170 LEU A CA 1
ATOM 1353 C C . LEU A 1 170 ? -12.615 -1.937 8.942 1.00 89.50 170 LEU A C 1
ATOM 1355 O O . LEU A 1 170 ? -13.050 -2.044 7.800 1.00 89.50 170 LEU A O 1
ATOM 1359 N N . LYS A 1 171 ? -11.730 -0.986 9.270 1.00 86.81 171 LYS A N 1
ATOM 1360 C CA . LYS A 1 171 ? -11.257 0.018 8.296 1.00 86.81 171 LYS A CA 1
ATOM 1361 C C . LYS A 1 171 ? -10.519 -0.593 7.107 1.00 86.81 171 LYS A C 1
ATOM 1363 O O . LYS A 1 171 ? -10.733 -0.175 5.971 1.00 86.81 171 LYS A O 1
ATOM 1368 N N . ASN A 1 172 ? -9.713 -1.627 7.334 1.00 89.12 172 ASN A N 1
ATOM 1369 C CA . ASN A 1 172 ? -9.072 -2.373 6.249 1.00 89.12 172 ASN A CA 1
ATOM 1370 C C . ASN A 1 172 ? -10.083 -3.138 5.372 1.00 89.12 172 ASN A C 1
ATOM 1372 O O . ASN A 1 172 ? -9.910 -3.208 4.150 1.00 89.12 172 ASN A O 1
ATOM 1376 N N . ALA A 1 173 ? -11.151 -3.676 5.968 1.00 90.81 173 ALA A N 1
ATOM 1377 C CA . ALA A 1 173 ? -12.235 -4.307 5.223 1.00 90.81 173 ALA A CA 1
ATOM 1378 C C . ALA A 1 173 ? -13.003 -3.277 4.376 1.00 90.81 173 ALA A C 1
ATOM 1380 O O . ALA A 1 173 ? -13.232 -3.527 3.195 1.00 90.81 173 ALA A O 1
ATOM 1381 N N . GLU A 1 174 ? -13.324 -2.100 4.929 1.00 89.44 174 GLU A N 1
ATOM 1382 C CA . GLU A 1 174 ? -13.976 -0.996 4.203 1.00 89.44 174 GLU A CA 1
ATOM 1383 C C . GLU A 1 174 ? -13.169 -0.572 2.963 1.00 89.44 174 GLU A C 1
ATOM 1385 O O . GLU A 1 174 ? -13.734 -0.482 1.871 1.00 89.44 174 GLU A O 1
ATOM 1390 N N . ILE A 1 175 ? -11.845 -0.383 3.098 1.00 86.88 175 ILE A N 1
ATOM 1391 C CA . ILE A 1 175 ? -10.955 -0.074 1.960 1.00 86.88 175 ILE A CA 1
ATOM 1392 C C . ILE A 1 175 ? -11.085 -1.134 0.865 1.00 86.88 175 ILE A C 1
ATOM 1394 O O . ILE A 1 175 ? -11.214 -0.802 -0.317 1.00 86.88 175 ILE A O 1
ATOM 1398 N N . SER A 1 176 ? -11.039 -2.408 1.256 1.00 91.31 176 SER A N 1
ATOM 1399 C CA . SER A 1 176 ? -11.039 -3.521 0.306 1.00 91.31 176 SER A CA 1
ATOM 1400 C C . SER A 1 176 ? -12.388 -3.619 -0.418 1.00 91.31 176 SER A C 1
ATOM 1402 O O . SER A 1 176 ? -12.428 -3.785 -1.636 1.00 91.31 176 SER A O 1
ATOM 1404 N N . ILE A 1 177 ? -13.498 -3.425 0.305 1.00 91.00 177 ILE A N 1
ATOM 1405 C CA . ILE A 1 177 ? -14.862 -3.424 -0.248 1.00 91.00 177 ILE A CA 1
ATOM 1406 C C . ILE A 1 177 ? -15.049 -2.301 -1.274 1.00 91.00 177 ILE A C 1
ATOM 1408 O O . ILE A 1 177 ? -15.680 -2.529 -2.303 1.00 91.00 177 ILE A O 1
ATOM 1412 N N . ILE A 1 178 ? -14.483 -1.112 -1.035 1.00 88.56 178 ILE A N 1
ATOM 1413 C CA . ILE A 1 178 ? -14.526 0.003 -1.997 1.00 88.56 178 ILE A CA 1
ATOM 1414 C C . ILE A 1 178 ? -13.606 -0.265 -3.199 1.00 88.56 178 ILE A C 1
ATOM 1416 O O . ILE A 1 178 ? -13.960 0.044 -4.337 1.00 88.56 178 ILE A O 1
ATOM 1420 N N . SER A 1 179 ? -12.435 -0.865 -2.976 1.00 88.62 179 SER A N 1
ATOM 1421 C CA . SER A 1 179 ? -11.417 -1.066 -4.016 1.00 88.62 179 SER A CA 1
ATOM 1422 C C . SER A 1 179 ? -11.778 -2.168 -5.016 1.00 88.62 179 SER A C 1
ATOM 1424 O O . SER A 1 179 ? -11.536 -2.010 -6.212 1.00 88.62 179 SER A O 1
ATOM 1426 N N . ILE A 1 180 ? -12.388 -3.269 -4.566 1.00 92.50 180 ILE A N 1
ATOM 1427 C CA . ILE A 1 180 ? -12.775 -4.407 -5.420 1.00 92.50 180 ILE A CA 1
ATOM 1428 C C . ILE A 1 180 ? -13.637 -3.998 -6.634 1.00 92.50 180 ILE A C 1
ATOM 1430 O O . ILE A 1 180 ? -13.251 -4.342 -7.754 1.00 92.50 180 ILE A O 1
ATOM 1434 N N . PRO A 1 181 ? -14.764 -3.265 -6.498 1.00 92.25 181 PRO A N 1
ATOM 1435 C CA . PRO A 1 181 ? -15.576 -2.877 -7.651 1.00 92.25 181 PRO A CA 1
ATOM 1436 C C . PRO A 1 181 ? -14.824 -1.935 -8.598 1.00 92.25 181 PRO A C 1
ATOM 1438 O O . PRO A 1 181 ? -14.936 -2.080 -9.814 1.00 92.25 181 PRO A O 1
ATOM 1441 N N . ILE A 1 182 ? -14.000 -1.026 -8.066 1.00 88.81 182 ILE A N 1
ATOM 1442 C CA . ILE A 1 182 ? -13.157 -0.134 -8.877 1.00 88.81 182 ILE A CA 1
ATOM 1443 C C . ILE A 1 182 ? -12.155 -0.954 -9.701 1.00 88.81 182 ILE A C 1
ATOM 1445 O O . ILE A 1 182 ? -11.978 -0.706 -10.893 1.00 88.81 182 ILE A O 1
ATOM 1449 N N . LEU A 1 183 ? -11.528 -1.965 -9.097 1.00 89.69 183 LEU A N 1
ATOM 1450 C CA . LEU A 1 183 ? -10.571 -2.843 -9.772 1.00 89.69 183 LEU A CA 1
ATOM 1451 C C . LEU A 1 183 ? -11.238 -3.743 -10.815 1.00 89.69 183 LEU A C 1
ATOM 1453 O O . LEU A 1 183 ? -10.675 -3.940 -11.889 1.00 89.69 183 LEU A O 1
ATOM 1457 N N . LEU A 1 184 ? -12.444 -4.246 -10.546 1.00 93.00 184 LEU A N 1
ATOM 1458 C CA . LEU A 1 184 ? -13.225 -5.004 -11.528 1.00 93.00 184 LEU A CA 1
ATOM 1459 C C . LEU A 1 184 ? -13.575 -4.145 -12.749 1.00 93.00 184 LEU A C 1
ATOM 1461 O O . LEU A 1 184 ? -13.389 -4.590 -13.882 1.00 93.00 184 LEU A O 1
ATOM 1465 N N . LEU A 1 185 ? -14.007 -2.898 -12.532 1.00 92.62 185 LEU A N 1
ATOM 1466 C CA . LEU A 1 185 ? -14.251 -1.939 -13.612 1.00 92.62 185 LEU A CA 1
ATOM 1467 C C . LEU A 1 185 ? -12.965 -1.609 -14.378 1.00 92.62 185 LEU A C 1
ATOM 1469 O O . LEU A 1 185 ? -12.982 -1.551 -15.606 1.00 92.62 185 LEU A O 1
ATOM 1473 N N . LEU A 1 186 ? -11.838 -1.449 -13.681 1.00 87.38 186 LEU A N 1
ATOM 1474 C CA . LEU A 1 186 ? -10.541 -1.199 -14.307 1.00 87.38 186 LEU A CA 1
ATOM 1475 C C . LEU A 1 186 ? -10.093 -2.374 -15.186 1.00 87.38 186 LEU A C 1
ATOM 1477 O O . LEU A 1 186 ? -9.604 -2.152 -16.292 1.00 87.38 186 LEU A O 1
ATOM 1481 N N . ILE A 1 187 ? -10.288 -3.616 -14.732 1.00 89.31 187 ILE A N 1
ATOM 1482 C CA . ILE A 1 187 ? -10.007 -4.817 -15.528 1.00 89.31 187 ILE A CA 1
ATOM 1483 C C . ILE A 1 187 ? -10.915 -4.851 -16.759 1.00 89.31 187 ILE A C 1
ATOM 1485 O O . ILE A 1 187 ? -10.423 -5.067 -17.864 1.00 89.31 187 ILE A O 1
ATOM 1489 N N . ALA A 1 188 ? -12.213 -4.582 -16.595 1.00 92.50 188 ALA A N 1
ATOM 1490 C CA . ALA A 1 188 ? -13.160 -4.545 -17.706 1.00 92.50 188 ALA A CA 1
ATOM 1491 C C . ALA A 1 188 ? -12.793 -3.473 -18.751 1.00 92.50 188 ALA A C 1
ATOM 1493 O O . ALA A 1 188 ? -12.851 -3.735 -19.954 1.00 92.50 188 ALA A O 1
ATOM 1494 N N . ALA A 1 189 ? -12.366 -2.290 -18.301 1.00 91.38 189 ALA A N 1
ATOM 1495 C CA . ALA A 1 189 ? -12.028 -1.167 -19.168 1.00 91.38 189 ALA A CA 1
ATOM 1496 C C . ALA A 1 189 ? -10.662 -1.312 -19.856 1.00 91.38 189 ALA A C 1
ATOM 1498 O O . ALA A 1 189 ? -10.526 -0.960 -21.025 1.00 91.38 189 ALA A O 1
ATOM 1499 N N . LYS A 1 190 ? -9.640 -1.800 -19.142 1.00 87.38 190 LYS A N 1
ATOM 1500 C CA . LYS A 1 190 ? -8.245 -1.766 -19.608 1.00 87.38 190 LYS A CA 1
ATOM 1501 C C . LYS A 1 190 ? -7.729 -3.111 -20.110 1.00 87.38 190 LYS A C 1
ATOM 1503 O O . LYS A 1 190 ? -7.020 -3.149 -21.111 1.00 87.38 190 LYS A O 1
ATOM 1508 N N . ASP A 1 191 ? -8.061 -4.198 -19.419 1.00 88.19 191 ASP A N 1
ATOM 1509 C CA . ASP A 1 191 ? -7.397 -5.496 -19.590 1.00 88.19 191 ASP A CA 1
ATOM 1510 C C . ASP A 1 191 ? -8.358 -6.623 -20.020 1.00 88.19 191 ASP A C 1
ATOM 1512 O O . ASP A 1 191 ? -7.952 -7.784 -20.073 1.00 88.19 191 ASP A O 1
ATOM 1516 N N . SER A 1 192 ? -9.609 -6.313 -20.381 1.00 89.81 192 SER A N 1
ATOM 1517 C CA . SER A 1 192 ? -10.650 -7.301 -20.714 1.00 89.81 192 SER A CA 1
ATOM 1518 C C . SER A 1 192 ? -10.265 -8.231 -21.864 1.00 89.81 192 SER A C 1
ATOM 1520 O O . SER A 1 192 ? -10.372 -9.449 -21.734 1.00 89.81 192 SER A O 1
ATOM 1522 N N . SER A 1 193 ? -9.734 -7.688 -22.961 1.00 89.12 193 SER A N 1
ATOM 1523 C CA . SER A 1 193 ? -9.257 -8.475 -24.108 1.00 89.12 193 SER A CA 1
ATOM 1524 C C . SER A 1 193 ? -8.086 -9.397 -23.742 1.00 89.12 193 SER A C 1
ATOM 1526 O O . SER A 1 193 ? -7.999 -10.537 -24.211 1.00 89.12 193 SER A O 1
ATOM 1528 N N . THR A 1 194 ? -7.202 -8.941 -22.852 1.00 85.94 194 THR A N 1
ATOM 1529 C CA . THR A 1 194 ? -6.064 -9.725 -22.358 1.00 85.94 194 THR A CA 1
ATOM 1530 C C . THR A 1 194 ? -6.532 -10.850 -21.433 1.00 85.94 194 THR A C 1
ATOM 1532 O O . THR A 1 194 ? -6.059 -11.977 -21.561 1.00 85.94 194 THR A O 1
ATOM 1535 N N . VAL A 1 195 ? -7.499 -10.579 -20.553 1.00 89.81 195 VAL A N 1
ATOM 1536 C CA . VAL A 1 195 ? -8.097 -11.579 -19.654 1.00 89.81 195 VAL A CA 1
ATOM 1537 C C . VAL A 1 195 ? -8.878 -12.635 -20.437 1.00 89.81 195 VAL A C 1
ATOM 1539 O O . VAL A 1 195 ? -8.746 -13.820 -20.147 1.00 89.81 195 VAL A O 1
ATOM 1542 N N . MET A 1 196 ? -9.642 -12.242 -21.461 1.00 89.75 196 MET A N 1
ATOM 1543 C CA . MET A 1 196 ? -10.394 -13.189 -22.296 1.00 89.75 196 MET A CA 1
ATOM 1544 C C . MET A 1 196 ? -9.479 -14.083 -23.140 1.00 89.75 196 MET A C 1
ATOM 1546 O O . MET A 1 196 ? -9.774 -15.259 -23.319 1.00 89.75 196 MET A O 1
ATOM 1550 N N . SER A 1 197 ? -8.365 -13.546 -23.647 1.00 89.00 197 SER A N 1
ATOM 1551 C CA . SER A 1 197 ? -7.443 -14.302 -24.508 1.00 89.00 197 SER A CA 1
ATOM 1552 C C . SER A 1 197 ? -6.471 -15.199 -23.741 1.00 89.00 197 SER A C 1
ATOM 1554 O O . SER A 1 197 ? -6.120 -16.272 -24.225 1.00 89.00 197 SER A O 1
ATOM 1556 N N . ARG A 1 198 ? -6.008 -14.772 -22.560 1.00 86.38 198 ARG A N 1
ATOM 1557 C CA . ARG A 1 198 ? -4.984 -15.489 -21.778 1.00 86.38 198 ARG A CA 1
ATOM 1558 C C . ARG A 1 198 ? -5.548 -16.241 -20.574 1.00 86.38 198 ARG A C 1
ATOM 1560 O O . ARG A 1 198 ? -4.855 -17.085 -20.012 1.00 86.38 198 ARG A O 1
ATOM 1567 N N . GLY A 1 199 ? -6.784 -15.939 -20.187 1.00 86.50 199 GLY A N 1
ATOM 1568 C CA . GLY A 1 199 ? -7.384 -16.362 -18.929 1.00 86.50 199 GLY A CA 1
ATOM 1569 C C . GLY A 1 199 ? -7.086 -15.384 -17.789 1.00 86.50 199 GLY A C 1
ATOM 1570 O O . GLY A 1 199 ? -6.142 -14.597 -17.829 1.00 86.50 199 GLY A O 1
ATOM 1571 N N . PHE A 1 200 ? -7.899 -15.443 -16.735 1.00 86.81 200 PHE A N 1
ATOM 1572 C CA . PHE A 1 200 ? -7.762 -14.563 -15.571 1.00 86.81 200 PHE A CA 1
ATOM 1573 C C . PHE A 1 200 ? -6.473 -14.834 -14.780 1.00 86.81 200 PHE A C 1
ATOM 1575 O O . PHE A 1 200 ? -5.760 -13.913 -14.405 1.00 86.81 200 PHE A O 1
ATOM 1582 N N . MET A 1 201 ? -6.119 -16.105 -14.580 1.00 86.75 201 MET A N 1
ATOM 1583 C CA . MET A 1 201 ? -4.965 -16.522 -13.766 1.00 86.75 201 MET A CA 1
ATOM 1584 C C . MET A 1 201 ? -3.662 -16.653 -14.567 1.00 86.75 201 MET A C 1
ATOM 1586 O O . MET A 1 201 ? -2.734 -17.365 -14.180 1.00 86.75 201 MET A O 1
ATOM 1590 N N . ALA A 1 202 ? -3.593 -16.002 -15.722 1.00 83.50 202 ALA A N 1
ATOM 1591 C CA . ALA A 1 202 ? -2.513 -16.208 -16.663 1.00 83.50 202 ALA A CA 1
ATOM 1592 C C . ALA A 1 202 ? -1.172 -15.682 -16.126 1.00 83.50 202 ALA A C 1
ATOM 1594 O O . ALA A 1 202 ? -1.053 -14.526 -15.719 1.00 83.50 202 ALA A O 1
ATOM 1595 N N . GLY A 1 203 ? -0.146 -16.536 -16.140 1.00 83.00 203 GLY A N 1
ATOM 1596 C CA . GLY A 1 203 ? 1.202 -16.176 -15.691 1.00 83.00 203 GLY A CA 1
ATOM 1597 C C . GLY A 1 203 ? 1.407 -16.159 -14.172 1.00 83.00 203 GLY A C 1
ATOM 1598 O O . GLY A 1 203 ? 2.514 -15.844 -13.740 1.00 83.00 203 GLY A O 1
ATOM 1599 N N . LEU A 1 204 ? 0.394 -16.502 -13.363 1.00 86.50 204 LEU A N 1
ATOM 1600 C CA . LEU A 1 204 ? 0.521 -16.577 -11.903 1.00 86.50 204 LEU A CA 1
ATOM 1601 C C . LEU A 1 204 ? 1.345 -17.800 -11.486 1.00 86.50 204 LEU A C 1
ATOM 1603 O O . LEU A 1 204 ? 0.837 -18.916 -11.404 1.00 86.50 204 LEU A O 1
ATOM 1607 N N . ASP A 1 205 ? 2.626 -17.580 -11.206 1.00 89.25 205 ASP A N 1
ATOM 1608 C CA . ASP A 1 205 ? 3.514 -18.585 -10.634 1.00 89.25 205 ASP A CA 1
ATOM 1609 C C . ASP A 1 205 ? 3.605 -18.485 -9.103 1.00 89.25 205 ASP A C 1
ATOM 1611 O O . ASP A 1 205 ? 3.056 -17.579 -8.474 1.00 89.25 205 ASP A O 1
ATOM 1615 N N . VAL A 1 206 ? 4.292 -19.447 -8.480 1.00 90.19 206 VAL A N 1
ATOM 1616 C CA . VAL A 1 206 ? 4.440 -19.510 -7.015 1.00 90.19 206 VAL A CA 1
ATOM 1617 C C . VAL A 1 206 ? 5.063 -18.223 -6.461 1.00 90.19 206 VAL A C 1
ATOM 1619 O O . VAL A 1 206 ? 4.616 -17.724 -5.431 1.00 90.19 206 VAL A O 1
ATOM 1622 N N . SER A 1 207 ? 6.036 -17.632 -7.164 1.00 85.44 207 SER A N 1
ATOM 1623 C CA . SER A 1 207 ? 6.616 -16.340 -6.779 1.00 85.44 207 SER A CA 1
ATOM 1624 C C . SER A 1 207 ? 5.597 -15.204 -6.806 1.00 85.44 207 SER A C 1
ATOM 1626 O O . SER A 1 207 ? 5.588 -14.385 -5.887 1.00 85.44 207 SER A O 1
ATOM 1628 N N . ALA A 1 208 ? 4.712 -15.158 -7.808 1.00 87.81 208 ALA A N 1
ATOM 1629 C CA . ALA A 1 208 ? 3.633 -14.178 -7.852 1.00 87.81 208 ALA A CA 1
ATOM 1630 C C . ALA A 1 208 ? 2.672 -14.351 -6.667 1.00 87.81 208 ALA A C 1
ATOM 1632 O O . ALA A 1 208 ? 2.337 -13.363 -6.017 1.00 87.81 208 ALA A O 1
ATOM 1633 N N . TRP A 1 209 ? 2.283 -15.587 -6.335 1.00 92.06 209 TRP A N 1
ATOM 1634 C CA . TRP A 1 209 ? 1.429 -15.874 -5.176 1.00 92.06 209 TRP A CA 1
ATOM 1635 C C . TRP A 1 209 ? 2.059 -15.444 -3.851 1.00 92.06 209 TRP A C 1
ATOM 1637 O O . TRP A 1 209 ? 1.412 -14.744 -3.073 1.00 92.06 209 TRP A O 1
ATOM 1647 N N . ILE A 1 210 ? 3.327 -15.794 -3.619 1.00 92.44 210 ILE A N 1
ATOM 1648 C CA . ILE A 1 210 ? 4.067 -15.378 -2.418 1.00 92.44 210 ILE A CA 1
ATOM 1649 C C . ILE A 1 210 ? 4.143 -13.849 -2.343 1.00 92.44 210 ILE A C 1
ATOM 1651 O O . ILE A 1 210 ? 3.862 -13.268 -1.296 1.00 92.44 210 ILE A O 1
ATOM 1655 N N . ASN A 1 211 ? 4.461 -13.181 -3.455 1.00 86.81 211 ASN A N 1
ATOM 1656 C CA . ASN A 1 211 ? 4.545 -11.724 -3.489 1.00 86.81 211 ASN A CA 1
ATOM 1657 C C . ASN A 1 211 ? 3.193 -11.055 -3.199 1.00 86.81 211 ASN A C 1
ATOM 1659 O O . ASN A 1 211 ? 3.140 -10.086 -2.445 1.00 86.81 211 ASN A O 1
ATOM 1663 N N . MET A 1 212 ? 2.094 -11.575 -3.755 1.00 93.44 212 MET A N 1
ATOM 1664 C CA . MET A 1 212 ? 0.746 -11.073 -3.469 1.00 93.44 212 MET A CA 1
ATOM 1665 C C . MET A 1 212 ? 0.385 -11.247 -1.992 1.00 93.44 212 MET A C 1
ATOM 1667 O O . MET A 1 212 ? -0.127 -10.309 -1.383 1.00 93.44 212 MET A O 1
ATOM 1671 N N . LEU A 1 213 ? 0.705 -12.403 -1.406 1.00 94.31 213 LEU A N 1
ATOM 1672 C CA . LEU A 1 213 ? 0.441 -12.685 0.002 1.00 94.31 213 LEU A CA 1
ATOM 1673 C C . LEU A 1 213 ? 1.216 -11.735 0.925 1.00 94.31 213 LEU A C 1
ATOM 1675 O O . LEU A 1 213 ? 0.614 -11.083 1.775 1.00 94.31 213 LEU A O 1
ATOM 1679 N N . ILE A 1 214 ? 2.532 -11.608 0.726 1.00 90.81 214 ILE A N 1
ATOM 1680 C CA . ILE A 1 214 ? 3.389 -10.715 1.521 1.00 90.81 214 ILE A CA 1
ATOM 1681 C C . ILE A 1 214 ? 2.921 -9.263 1.388 1.00 90.81 214 ILE A C 1
ATOM 1683 O O . ILE A 1 214 ? 2.817 -8.558 2.387 1.00 90.81 214 ILE A O 1
ATOM 1687 N N . THR A 1 215 ? 2.592 -8.819 0.173 1.00 88.19 215 THR A N 1
ATOM 1688 C CA . THR A 1 215 ? 2.120 -7.446 -0.078 1.00 88.19 215 THR A CA 1
ATOM 1689 C C . THR A 1 215 ? 0.767 -7.179 0.587 1.00 88.19 215 THR A C 1
ATOM 1691 O O . THR A 1 215 ? 0.549 -6.117 1.173 1.00 88.19 215 THR A O 1
ATOM 1694 N N . SER A 1 216 ? -0.148 -8.149 0.529 1.00 91.69 216 SER A N 1
ATOM 1695 C CA . SER A 1 216 ? -1.464 -8.057 1.164 1.00 91.69 216 SER A CA 1
ATOM 1696 C C . SER A 1 216 ? -1.346 -7.955 2.689 1.00 91.69 216 SER A C 1
ATOM 1698 O O . SER A 1 216 ? -1.866 -7.002 3.280 1.00 91.69 216 SER A O 1
ATOM 1700 N N . LEU A 1 217 ? -0.581 -8.866 3.306 1.00 92.44 217 LEU A N 1
ATOM 1701 C CA . LEU A 1 217 ? -0.319 -8.882 4.748 1.00 92.44 217 LEU A CA 1
ATOM 1702 C C . LEU A 1 217 ? 0.468 -7.652 5.209 1.00 92.44 217 LEU A C 1
ATOM 1704 O O . LEU A 1 217 ? 0.165 -7.091 6.258 1.00 92.44 217 LEU A O 1
ATOM 1708 N N . GLY A 1 218 ? 1.432 -7.189 4.412 1.00 90.19 218 GLY A N 1
ATOM 1709 C CA . GLY A 1 218 ? 2.179 -5.962 4.676 1.00 90.19 218 GLY A CA 1
ATOM 1710 C C . GLY A 1 218 ? 1.266 -4.739 4.768 1.00 90.19 218 GLY A C 1
ATOM 1711 O O . GLY A 1 218 ? 1.440 -3.916 5.661 1.00 90.19 218 GLY A O 1
ATOM 1712 N N . GLY A 1 219 ? 0.238 -4.653 3.916 1.00 87.50 219 GLY A N 1
ATOM 1713 C CA . GLY A 1 219 ? -0.779 -3.600 4.003 1.00 87.50 219 GLY A 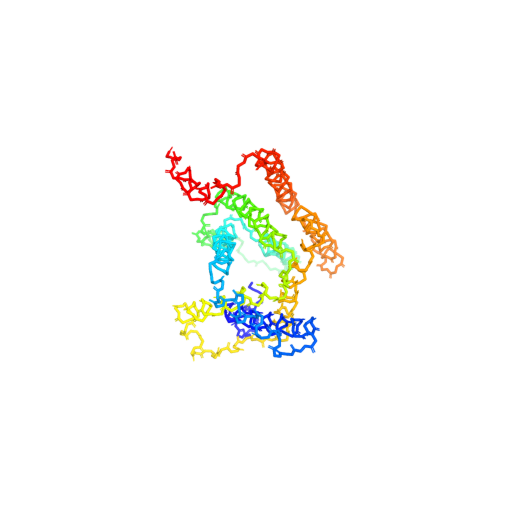CA 1
ATOM 1714 C C . GLY A 1 219 ? -1.543 -3.614 5.332 1.00 87.50 219 GLY A C 1
ATOM 1715 O O . GLY A 1 219 ? -1.692 -2.569 5.964 1.00 87.50 219 GLY A O 1
ATOM 1716 N N . LEU A 1 220 ? -1.958 -4.800 5.796 1.00 90.94 220 LEU A N 1
ATOM 1717 C CA . LEU A 1 220 ? -2.617 -4.962 7.099 1.00 90.94 220 LEU A CA 1
ATOM 1718 C C . LEU A 1 220 ? -1.689 -4.588 8.256 1.00 90.94 220 LEU A C 1
ATOM 1720 O O . LEU A 1 220 ? -2.099 -3.870 9.167 1.00 90.94 220 LEU A O 1
ATOM 1724 N N . LEU A 1 221 ? -0.433 -5.036 8.194 1.00 90.62 221 LEU A N 1
ATOM 1725 C CA . LEU A 1 221 ? 0.569 -4.768 9.218 1.00 90.62 221 LEU A CA 1
ATOM 1726 C C . LEU A 1 221 ? 0.899 -3.275 9.312 1.00 90.62 221 LEU A C 1
ATOM 1728 O O . LEU A 1 221 ? 1.049 -2.764 10.414 1.00 90.62 221 LEU A O 1
ATOM 1732 N N . ILE A 1 222 ? 0.967 -2.560 8.185 1.00 87.19 222 ILE A N 1
ATOM 1733 C CA . ILE A 1 222 ? 1.158 -1.102 8.177 1.00 87.19 222 ILE A CA 1
ATOM 1734 C C . ILE A 1 222 ? -0.033 -0.403 8.840 1.00 87.19 222 ILE A C 1
ATOM 1736 O O . ILE A 1 222 ? 0.175 0.503 9.643 1.00 87.19 222 ILE A O 1
ATOM 1740 N N . GLY A 1 223 ? -1.266 -0.821 8.533 1.00 84.31 223 GLY A N 1
ATOM 1741 C CA . GLY A 1 223 ? -2.463 -0.278 9.180 1.00 84.31 223 GLY A CA 1
ATOM 1742 C C . GLY A 1 223 ? -2.456 -0.497 10.696 1.00 84.31 223 GLY A C 1
ATOM 1743 O O . GLY A 1 223 ? -2.739 0.430 11.446 1.00 84.31 223 GLY A O 1
ATOM 1744 N N . PHE A 1 224 ? -2.056 -1.692 11.138 1.00 88.38 224 PHE A N 1
ATOM 1745 C CA . PHE A 1 224 ? -1.891 -2.023 12.554 1.00 88.38 224 PHE A CA 1
ATOM 1746 C C . PHE A 1 224 ? -0.733 -1.259 13.215 1.00 88.38 224 PHE A C 1
ATOM 1748 O O . PHE A 1 224 ? -0.865 -0.780 14.329 1.00 88.38 224 PHE A O 1
ATOM 1755 N N . ALA A 1 225 ? 0.406 -1.089 12.546 1.00 87.62 225 ALA A N 1
ATOM 1756 C CA . ALA A 1 225 ? 1.541 -0.364 13.115 1.00 87.62 225 ALA A CA 1
ATOM 1757 C C . ALA A 1 225 ? 1.203 1.111 13.382 1.00 87.62 225 ALA A C 1
ATOM 1759 O O . ALA A 1 225 ? 1.601 1.646 14.413 1.00 87.62 225 ALA A O 1
ATOM 1760 N N . ILE A 1 226 ? 0.425 1.749 12.498 1.00 84.12 226 ILE A N 1
ATOM 1761 C CA . ILE A 1 226 ? 0.031 3.165 12.621 1.00 84.12 226 ILE A CA 1
ATOM 1762 C C . ILE A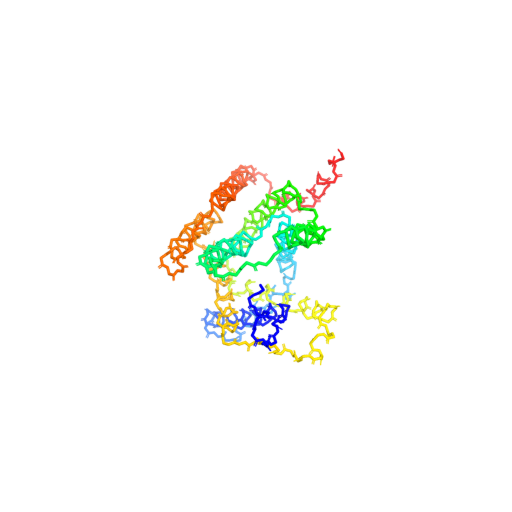 1 226 ? -0.836 3.432 13.866 1.00 84.12 226 ILE A C 1
ATOM 1764 O O . ILE A 1 226 ? -0.929 4.570 14.324 1.00 84.12 226 ILE A O 1
ATOM 1768 N N . THR A 1 227 ? -1.444 2.410 14.474 1.00 83.94 227 THR A N 1
ATOM 1769 C CA . THR A 1 227 ? -2.176 2.621 15.733 1.00 83.94 227 THR A CA 1
ATOM 1770 C C . THR A 1 227 ? -1.271 2.766 16.943 1.00 83.94 227 THR A C 1
ATOM 1772 O O . THR A 1 227 ? -1.693 3.344 17.938 1.00 83.94 227 THR A O 1
ATOM 1775 N N . PHE A 1 228 ? -0.029 2.288 16.857 1.00 84.56 228 PHE A N 1
ATOM 1776 C CA . PHE A 1 228 ? 0.967 2.399 17.929 1.00 84.56 228 PHE A CA 1
ATOM 1777 C C . PHE A 1 228 ? 2.110 3.355 17.584 1.00 84.56 228 PHE A C 1
ATOM 1779 O O . PHE A 1 228 ? 2.879 3.736 18.461 1.00 84.56 228 PHE A O 1
ATOM 1786 N N . ALA A 1 229 ? 2.244 3.716 16.311 1.00 84.75 229 ALA A N 1
ATOM 1787 C CA . ALA A 1 229 ? 3.328 4.521 15.784 1.00 84.75 229 ALA A CA 1
ATOM 1788 C C . ALA A 1 229 ? 2.783 5.639 14.900 1.00 84.75 229 ALA A C 1
ATOM 1790 O O . ALA A 1 229 ? 1.849 5.441 14.127 1.00 84.75 229 ALA A O 1
ATOM 1791 N N . ASP A 1 230 ? 3.408 6.806 14.957 1.00 82.38 230 ASP A N 1
ATOM 1792 C CA . ASP A 1 230 ? 3.035 7.910 14.079 1.00 82.38 230 ASP A CA 1
ATOM 1793 C C . ASP A 1 230 ? 3.553 7.671 12.654 1.00 82.38 230 ASP A C 1
ATOM 1795 O O . ASP A 1 230 ? 4.514 6.926 12.410 1.00 82.38 230 ASP A O 1
ATOM 1799 N N . SER A 1 231 ? 2.946 8.344 11.680 1.00 80.00 231 SER A N 1
ATOM 1800 C CA . SER A 1 231 ? 3.360 8.306 10.272 1.00 80.00 231 SER A CA 1
ATOM 1801 C C . SER A 1 231 ? 4.824 8.719 10.061 1.00 80.00 231 SER A C 1
ATOM 1803 O O . SER A 1 231 ? 5.466 8.243 9.119 1.00 80.00 231 SER A O 1
ATOM 1805 N N . ILE A 1 232 ? 5.391 9.518 10.971 1.00 81.56 232 ILE A N 1
ATOM 1806 C CA . ILE A 1 232 ? 6.822 9.848 11.020 1.00 81.56 232 ILE A CA 1
ATOM 1807 C C . ILE A 1 232 ? 7.661 8.600 11.336 1.00 81.56 232 ILE A C 1
ATOM 1809 O O . ILE A 1 232 ? 8.611 8.293 10.612 1.00 81.56 232 ILE A O 1
ATOM 1813 N N . LEU A 1 233 ? 7.301 7.836 12.374 1.00 81.81 233 LEU A N 1
ATOM 1814 C CA . LEU A 1 233 ? 8.040 6.632 12.771 1.00 81.81 233 LEU A CA 1
ATOM 1815 C C . LEU A 1 233 ? 7.960 5.544 11.689 1.00 81.81 233 LEU A C 1
ATOM 1817 O O . LEU A 1 233 ? 8.954 4.872 11.409 1.00 81.81 233 LEU A O 1
ATOM 1821 N N . LYS A 1 234 ? 6.819 5.441 10.994 1.00 83.06 234 LYS A N 1
ATOM 1822 C CA . LYS A 1 234 ? 6.681 4.616 9.782 1.00 83.06 234 LYS A CA 1
ATOM 1823 C C . LYS A 1 234 ? 7.695 5.011 8.700 1.00 83.06 234 LYS A C 1
ATOM 1825 O O . LYS A 1 234 ? 8.299 4.132 8.083 1.00 83.06 234 LYS A O 1
ATOM 1830 N N . ALA A 1 235 ? 7.884 6.307 8.449 1.00 81.06 235 ALA A N 1
ATOM 1831 C CA . ALA A 1 235 ? 8.828 6.781 7.438 1.00 81.06 235 ALA A CA 1
ATOM 1832 C C . ALA A 1 235 ? 10.285 6.445 7.809 1.00 81.06 235 ALA A C 1
ATOM 1834 O O . ALA A 1 235 ? 11.050 5.982 6.956 1.00 81.06 235 ALA A O 1
ATOM 1835 N N . PHE A 1 236 ? 10.653 6.575 9.086 1.00 81.06 236 PHE A N 1
ATOM 1836 C CA . PHE A 1 236 ? 11.965 6.142 9.577 1.00 81.06 236 PHE A CA 1
ATOM 1837 C C . PHE A 1 236 ? 12.172 4.631 9.437 1.00 81.06 236 PHE A C 1
ATOM 1839 O O . PHE A 1 236 ? 13.203 4.203 8.916 1.00 81.06 236 PHE A O 1
ATOM 1846 N N . ALA A 1 237 ? 11.182 3.821 9.820 1.00 86.25 237 ALA A N 1
ATOM 1847 C CA . ALA A 1 237 ? 11.249 2.368 9.669 1.00 86.25 237 ALA A CA 1
ATOM 1848 C C . ALA A 1 237 ? 11.444 1.954 8.199 1.00 86.25 237 ALA A C 1
ATOM 1850 O O . ALA A 1 237 ? 12.280 1.101 7.903 1.00 86.25 237 ALA A O 1
ATOM 1851 N N . ASN A 1 238 ? 10.743 2.609 7.266 1.00 83.12 238 ASN A N 1
ATOM 1852 C CA . ASN A 1 238 ? 10.923 2.383 5.831 1.00 83.12 238 ASN A CA 1
ATOM 1853 C C . ASN A 1 238 ? 12.336 2.762 5.347 1.00 83.12 238 ASN A C 1
ATOM 1855 O O . ASN A 1 238 ? 12.933 2.034 4.555 1.00 83.12 238 ASN A O 1
ATOM 1859 N N . SER A 1 239 ? 12.893 3.859 5.868 1.00 83.31 239 SER A N 1
ATOM 1860 C CA . SER A 1 239 ? 14.264 4.296 5.561 1.00 83.31 239 SER A CA 1
ATOM 1861 C C . SER A 1 239 ? 15.295 3.241 5.957 1.00 83.31 239 SER A C 1
ATOM 1863 O O . SER A 1 239 ? 16.155 2.864 5.162 1.00 83.31 239 SER A O 1
ATOM 1865 N N . ILE A 1 240 ? 15.170 2.720 7.179 1.00 85.69 240 ILE A N 1
ATOM 1866 C CA . ILE A 1 240 ? 16.048 1.674 7.711 1.00 85.69 240 ILE A CA 1
ATOM 1867 C C . ILE A 1 240 ? 15.885 0.381 6.903 1.00 85.69 240 ILE A C 1
ATOM 1869 O O . ILE A 1 240 ? 16.883 -0.235 6.528 1.00 85.69 240 ILE A O 1
ATOM 1873 N N . ALA A 1 241 ? 14.648 -0.004 6.573 1.00 87.50 241 ALA A N 1
ATOM 1874 C CA . ALA A 1 241 ? 14.375 -1.187 5.762 1.00 87.50 241 ALA A CA 1
ATOM 1875 C C . ALA A 1 241 ? 15.058 -1.113 4.388 1.00 87.50 241 ALA A C 1
ATOM 1877 O O . ALA A 1 241 ? 15.650 -2.097 3.953 1.00 87.50 241 ALA A O 1
ATOM 1878 N N . ILE A 1 242 ? 15.052 0.051 3.729 1.00 83.44 242 ILE A N 1
ATOM 1879 C CA . ILE A 1 242 ? 15.727 0.236 2.436 1.00 83.44 242 ILE A CA 1
ATOM 1880 C C . ILE A 1 242 ? 17.244 0.076 2.566 1.00 83.44 242 ILE A C 1
ATOM 1882 O O . ILE A 1 242 ? 17.860 -0.575 1.721 1.00 83.44 242 ILE A O 1
ATOM 1886 N N . ILE A 1 243 ? 17.850 0.610 3.631 1.00 84.50 243 ILE A N 1
ATOM 1887 C CA . ILE A 1 243 ? 19.284 0.428 3.897 1.00 84.50 243 ILE A CA 1
ATOM 1888 C C . ILE A 1 243 ? 19.601 -1.058 4.100 1.00 84.50 243 ILE A C 1
ATOM 1890 O O . ILE A 1 243 ? 20.526 -1.573 3.475 1.00 84.50 243 ILE A O 1
ATOM 1894 N N . ILE A 1 244 ? 18.808 -1.769 4.906 1.00 87.50 244 ILE A N 1
ATOM 1895 C CA . ILE A 1 244 ? 18.984 -3.208 5.147 1.00 87.50 244 ILE A CA 1
ATOM 1896 C C . ILE A 1 244 ? 18.830 -4.003 3.846 1.00 87.50 244 ILE A C 1
ATOM 1898 O O . ILE A 1 244 ? 19.676 -4.838 3.540 1.00 87.50 244 ILE A O 1
ATOM 1902 N N . VAL A 1 245 ? 17.796 -3.726 3.046 1.00 86.81 245 VAL A N 1
ATOM 1903 C CA . VAL A 1 245 ? 17.586 -4.381 1.744 1.00 86.81 245 VAL A CA 1
ATOM 1904 C C . VAL A 1 245 ? 18.756 -4.111 0.800 1.00 86.81 245 VAL A C 1
ATOM 1906 O O . VAL A 1 245 ? 19.185 -5.022 0.093 1.00 86.81 245 VAL A O 1
ATOM 1909 N N . CYS A 1 246 ? 19.314 -2.899 0.804 1.00 82.50 246 CYS A N 1
ATOM 1910 C CA . CYS A 1 246 ? 20.503 -2.562 0.024 1.00 82.50 246 CYS A CA 1
ATOM 1911 C C . CYS A 1 246 ? 21.725 -3.380 0.476 1.00 82.50 246 CYS A C 1
ATOM 1913 O O . CYS A 1 246 ? 22.386 -3.998 -0.356 1.00 82.50 246 CYS A O 1
ATOM 1915 N N . LEU A 1 247 ? 21.980 -3.464 1.787 1.00 84.88 247 LEU A N 1
ATOM 1916 C CA . LEU A 1 247 ? 23.078 -4.258 2.351 1.00 84.88 247 LEU A CA 1
ATOM 1917 C C . LEU A 1 247 ? 22.933 -5.748 2.029 1.00 84.88 247 LEU A C 1
ATOM 1919 O O . LEU A 1 247 ? 23.875 -6.372 1.545 1.00 84.88 247 LEU A O 1
ATOM 1923 N N . LEU A 1 248 ? 21.736 -6.304 2.218 1.00 84.75 248 LEU A N 1
ATOM 1924 C CA . LEU A 1 248 ? 21.437 -7.685 1.845 1.00 84.75 248 LEU A CA 1
ATOM 1925 C C . LEU A 1 248 ? 21.606 -7.909 0.340 1.00 84.75 248 LEU A C 1
ATOM 1927 O O . LEU A 1 248 ? 22.085 -8.963 -0.064 1.00 84.75 248 LEU A O 1
ATOM 1931 N N . SER A 1 249 ? 21.266 -6.922 -0.493 1.00 81.38 249 SER A N 1
ATOM 1932 C CA . SER A 1 249 ? 21.434 -7.026 -1.946 1.00 81.38 249 SER A CA 1
ATOM 1933 C C . SER A 1 249 ? 22.904 -7.052 -2.368 1.00 81.38 249 SER A C 1
ATOM 1935 O O . SER A 1 249 ? 23.254 -7.792 -3.285 1.00 81.38 249 SER A O 1
ATOM 1937 N N . ILE A 1 250 ? 23.769 -6.295 -1.684 1.00 80.69 250 ILE A N 1
ATOM 1938 C CA . ILE A 1 250 ? 25.225 -6.35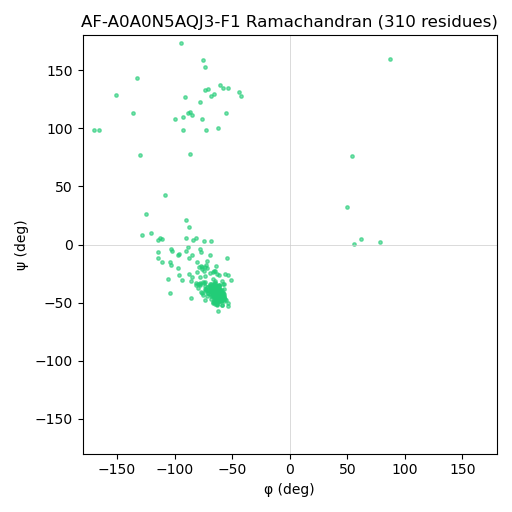5 -1.882 1.00 80.69 250 ILE A CA 1
ATOM 1939 C C . ILE A 1 250 ? 25.742 -7.749 -1.502 1.00 80.69 250 ILE A C 1
ATOM 1941 O O . ILE A 1 250 ? 26.504 -8.340 -2.256 1.00 80.69 250 ILE A O 1
ATOM 1945 N N . MET A 1 251 ? 25.303 -8.290 -0.360 1.00 84.06 251 MET A N 1
ATOM 1946 C CA . MET A 1 251 ? 25.802 -9.567 0.167 1.00 84.06 251 MET A CA 1
ATOM 1947 C C . MET A 1 251 ? 25.295 -10.804 -0.587 1.00 84.06 251 MET A C 1
ATOM 1949 O O . MET A 1 251 ? 26.020 -11.787 -0.688 1.00 84.06 251 MET A O 1
ATOM 1953 N N . LEU A 1 252 ? 24.044 -10.791 -1.060 1.00 78.44 252 LEU A N 1
ATOM 1954 C CA . LEU A 1 252 ? 23.395 -11.959 -1.673 1.00 78.44 252 LEU A CA 1
ATOM 1955 C C . LEU A 1 252 ? 23.481 -11.977 -3.203 1.00 78.44 252 LEU A C 1
ATOM 1957 O O . LEU A 1 252 ? 23.391 -13.051 -3.794 1.00 78.44 252 LEU A O 1
ATOM 1961 N N . PHE A 1 253 ? 23.600 -10.810 -3.846 1.00 79.00 253 PHE A N 1
ATOM 1962 C CA . PHE A 1 253 ? 23.498 -10.679 -5.305 1.00 79.00 253 PHE A CA 1
ATOM 1963 C C . PHE A 1 253 ? 24.676 -9.931 -5.949 1.00 79.00 253 PHE A C 1
ATOM 1965 O O . PHE A 1 253 ? 24.589 -9.608 -7.136 1.00 79.00 253 PHE A O 1
ATOM 1972 N N . ASP A 1 254 ? 25.736 -9.621 -5.189 1.00 78.75 254 ASP A N 1
ATOM 1973 C CA . ASP A 1 254 ? 26.908 -8.849 -5.640 1.00 78.75 254 ASP A CA 1
ATOM 1974 C C . ASP A 1 254 ? 26.527 -7.532 -6.350 1.00 78.75 254 ASP A C 1
ATOM 1976 O O . ASP A 1 254 ? 27.182 -7.065 -7.288 1.00 78.75 254 ASP A O 1
ATOM 1980 N N . PHE A 1 255 ? 25.414 -6.926 -5.928 1.00 73.56 255 PHE A N 1
ATOM 1981 C CA . PHE A 1 255 ? 24.903 -5.697 -6.520 1.00 73.56 255 PHE A CA 1
ATOM 1982 C C . PHE A 1 255 ? 25.697 -4.486 -6.016 1.00 73.56 255 PHE A C 1
ATOM 1984 O O . PHE A 1 255 ? 25.732 -4.222 -4.819 1.00 73.56 255 PHE A O 1
ATOM 1991 N N . LEU A 1 256 ? 26.289 -3.707 -6.927 1.00 76.38 256 LEU A N 1
ATOM 1992 C CA . LEU A 1 256 ? 26.999 -2.466 -6.604 1.00 76.38 256 LEU A CA 1
ATOM 1993 C C . LEU A 1 256 ? 26.042 -1.263 -6.711 1.00 76.38 256 LEU A C 1
ATOM 1995 O O . LEU A 1 256 ? 25.663 -0.890 -7.827 1.00 76.38 256 LEU A O 1
ATOM 1999 N N . PRO A 1 257 ? 25.643 -0.623 -5.594 1.00 71.44 257 PRO A N 1
ATOM 2000 C CA . PRO A 1 257 ? 24.789 0.557 -5.651 1.00 71.44 257 PRO A CA 1
ATOM 2001 C C . PRO A 1 257 ? 25.532 1.725 -6.310 1.00 71.44 257 PRO A C 1
ATOM 2003 O O . PRO A 1 257 ? 26.648 2.077 -5.929 1.00 71.44 257 PRO A O 1
ATOM 2006 N N . SER A 1 258 ? 24.901 2.365 -7.295 1.00 77.38 258 SER A N 1
ATOM 2007 C CA . SER A 1 258 ? 25.471 3.553 -7.936 1.00 77.38 258 SER A CA 1
ATOM 2008 C C . SER A 1 258 ? 25.386 4.782 -7.021 1.00 77.38 258 SER A C 1
ATOM 2010 O O . SER A 1 258 ? 24.458 4.921 -6.222 1.00 77.38 258 SER A O 1
ATOM 2012 N N . LEU A 1 259 ? 26.303 5.744 -7.187 1.00 72.50 259 LEU A N 1
ATOM 2013 C CA . LEU A 1 259 ? 26.245 7.020 -6.453 1.00 72.50 259 LEU A CA 1
ATOM 2014 C C . LEU A 1 259 ? 24.927 7.772 -6.690 1.00 72.50 259 LEU A C 1
ATOM 2016 O O . LEU A 1 259 ? 24.396 8.398 -5.778 1.00 72.50 259 LEU A O 1
ATOM 2020 N N . LYS A 1 260 ? 24.361 7.661 -7.898 1.00 70.12 260 LYS A N 1
ATOM 2021 C CA . LYS A 1 260 ? 23.054 8.242 -8.238 1.00 70.12 260 LYS A CA 1
ATOM 2022 C C . LYS A 1 260 ? 21.923 7.592 -7.438 1.00 70.12 260 LYS A C 1
ATOM 2024 O O . LYS A 1 260 ? 21.036 8.293 -6.965 1.00 70.12 260 LYS A O 1
ATOM 2029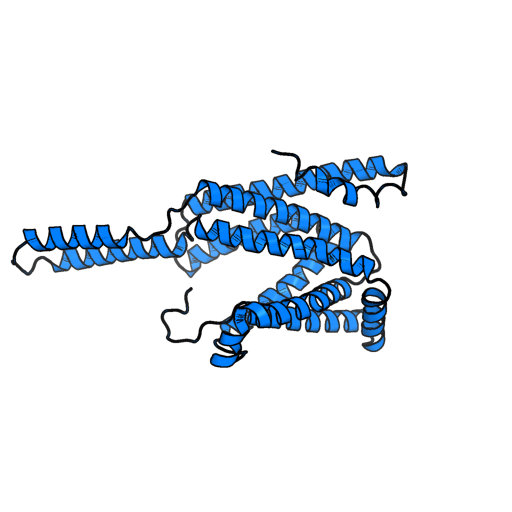 N N . PHE A 1 261 ? 21.974 6.271 -7.258 1.00 71.44 261 PHE A N 1
ATOM 2030 C CA . PHE A 1 261 ? 21.013 5.536 -6.438 1.00 71.44 261 PHE A CA 1
ATOM 2031 C C . PHE A 1 261 ? 21.106 5.942 -4.961 1.00 71.44 261 PHE A C 1
ATOM 2033 O O . PHE A 1 261 ? 20.077 6.182 -4.332 1.00 71.44 261 PHE A O 1
ATOM 2040 N N . LEU A 1 262 ? 22.321 6.091 -4.424 1.00 75.06 262 LEU A N 1
ATOM 2041 C CA . LEU A 1 262 ? 22.534 6.528 -3.041 1.00 75.06 262 LEU A CA 1
ATOM 2042 C C . LEU A 1 262 ? 22.044 7.964 -2.805 1.00 75.06 262 LEU A C 1
ATOM 2044 O O . LEU A 1 262 ? 21.280 8.199 -1.871 1.00 75.06 262 LEU A O 1
ATOM 2048 N N . LEU A 1 263 ? 22.416 8.905 -3.679 1.00 75.56 263 LEU A N 1
ATOM 2049 C CA . LEU A 1 263 ? 21.963 10.298 -3.601 1.00 75.56 263 LEU A CA 1
ATOM 2050 C C . LEU A 1 263 ? 20.442 10.413 -3.742 1.00 75.56 263 LEU A C 1
ATOM 2052 O O . LEU A 1 263 ? 19.807 11.114 -2.958 1.00 75.56 263 LEU A O 1
ATOM 2056 N N . GLY A 1 264 ? 19.845 9.688 -4.692 1.00 73.56 264 GLY A N 1
ATOM 2057 C CA . GLY A 1 264 ? 18.393 9.657 -4.870 1.00 73.56 264 GLY A CA 1
ATOM 2058 C C . GLY A 1 264 ? 17.670 9.091 -3.648 1.00 73.56 264 GLY A C 1
ATOM 2059 O O . GLY A 1 264 ? 16.692 9.672 -3.189 1.00 73.56 264 GLY A O 1
ATOM 2060 N N . THR A 1 265 ? 18.192 8.006 -3.069 1.00 75.25 265 THR A N 1
ATOM 2061 C CA . THR A 1 265 ? 17.632 7.395 -1.853 1.00 75.25 265 THR A CA 1
ATOM 2062 C C . THR A 1 265 ? 17.730 8.339 -0.657 1.00 75.25 265 THR A C 1
ATOM 2064 O O . THR A 1 265 ? 16.781 8.435 0.119 1.00 75.25 265 THR A O 1
ATOM 2067 N N . PHE A 1 266 ? 18.840 9.064 -0.511 1.00 79.94 266 PHE A N 1
ATOM 2068 C CA . PHE A 1 266 ? 19.013 10.048 0.556 1.00 79.94 266 PHE A CA 1
ATOM 2069 C C . PHE A 1 266 ? 18.027 11.214 0.420 1.00 79.94 266 PHE A C 1
ATOM 2071 O O . PHE A 1 266 ? 17.290 11.494 1.362 1.00 79.94 266 PHE A O 1
ATOM 2078 N N . LEU A 1 267 ? 17.956 11.837 -0.762 1.00 77.75 267 LEU A N 1
ATOM 2079 C CA . LEU A 1 267 ? 17.054 12.965 -1.027 1.00 77.75 267 LEU A CA 1
ATOM 2080 C C . LEU A 1 267 ? 15.580 12.586 -0.835 1.00 77.75 267 LEU A C 1
ATOM 2082 O O . LEU A 1 267 ? 14.800 13.358 -0.275 1.00 77.75 267 LEU A O 1
ATOM 2086 N N . PHE A 1 268 ? 15.209 11.379 -1.263 1.00 78.31 268 PHE A N 1
ATOM 2087 C CA . PHE A 1 268 ? 13.875 10.822 -1.067 1.00 78.31 268 PHE A CA 1
ATOM 2088 C C . PHE A 1 268 ? 13.514 10.728 0.426 1.00 78.31 268 PHE A C 1
ATOM 2090 O O . PHE A 1 268 ? 12.454 11.195 0.841 1.00 78.31 268 PHE A O 1
ATOM 2097 N N . HIS A 1 269 ? 14.415 10.187 1.252 1.00 77.38 269 HIS A N 1
ATOM 2098 C CA . HIS A 1 269 ? 14.173 10.017 2.689 1.00 77.38 269 HIS A CA 1
ATOM 2099 C C . HIS A 1 269 ? 14.279 11.310 3.497 1.00 77.38 269 HIS A C 1
ATOM 2101 O O . HIS A 1 269 ? 13.552 11.490 4.476 1.00 77.38 269 HIS A O 1
ATOM 2107 N N . SER A 1 270 ? 15.141 12.244 3.097 1.00 78.88 270 SER A N 1
ATOM 2108 C CA . SER A 1 270 ? 15.149 13.565 3.720 1.00 78.88 270 SER A CA 1
ATOM 2109 C C . SER A 1 270 ? 13.839 14.294 3.434 1.00 78.88 270 SER A C 1
ATOM 2111 O O . SER A 1 270 ? 13.241 14.848 4.349 1.00 78.88 270 SER A O 1
ATOM 2113 N N . ASN A 1 271 ? 13.340 14.236 2.192 1.00 80.25 271 ASN A N 1
ATOM 2114 C CA . ASN A 1 271 ? 12.095 14.905 1.820 1.00 80.25 271 ASN A CA 1
ATOM 2115 C C . ASN A 1 271 ? 10.887 14.332 2.574 1.00 80.25 271 ASN A C 1
ATOM 2117 O O . ASN A 1 271 ? 10.130 15.108 3.151 1.00 80.25 271 ASN A O 1
ATOM 2121 N N . ILE A 1 272 ? 10.743 13.001 2.641 1.00 76.25 272 ILE A N 1
ATOM 2122 C CA . ILE A 1 272 ? 9.600 12.385 3.335 1.00 76.25 272 ILE A CA 1
ATOM 2123 C C . ILE A 1 272 ? 9.573 12.763 4.821 1.00 76.25 272 ILE A C 1
ATOM 2125 O O . ILE A 1 272 ? 8.513 13.054 5.371 1.00 76.25 272 ILE A O 1
ATOM 2129 N N . THR A 1 273 ? 10.744 12.815 5.460 1.00 74.62 273 THR A N 1
ATOM 2130 C CA . THR A 1 273 ? 10.864 13.181 6.874 1.00 74.62 273 THR A CA 1
ATOM 2131 C C . THR A 1 273 ? 10.525 14.654 7.073 1.00 74.62 273 THR A C 1
ATOM 2133 O O . THR A 1 273 ? 9.718 14.972 7.939 1.00 74.62 273 THR A O 1
ATOM 2136 N N . THR A 1 274 ? 11.067 15.549 6.241 1.00 77.81 274 THR A N 1
ATOM 2137 C CA . THR A 1 274 ? 10.781 16.988 6.324 1.00 77.81 274 THR A CA 1
ATOM 2138 C C . THR A 1 274 ? 9.302 17.288 6.107 1.00 77.81 274 THR A C 1
ATOM 2140 O O . THR A 1 274 ? 8.729 18.049 6.879 1.00 77.81 274 THR A O 1
ATOM 2143 N N . VAL A 1 275 ? 8.662 16.675 5.104 1.00 74.81 275 VAL A N 1
ATOM 2144 C CA . VAL A 1 275 ? 7.225 16.860 4.843 1.00 74.81 275 VAL A CA 1
ATOM 2145 C C . VAL A 1 275 ? 6.396 16.363 6.024 1.00 74.81 275 VAL A C 1
ATOM 2147 O O . VAL A 1 275 ? 5.529 17.092 6.500 1.00 74.81 275 VAL A O 1
ATOM 2150 N N . ASN A 1 276 ? 6.687 15.162 6.535 1.00 75.94 276 ASN A N 1
ATOM 2151 C CA . ASN A 1 276 ? 5.929 14.602 7.651 1.00 75.94 276 ASN A CA 1
ATOM 2152 C C . ASN A 1 276 ? 6.094 15.430 8.932 1.00 75.94 276 ASN A C 1
ATOM 2154 O O . ASN A 1 276 ? 5.108 15.698 9.610 1.00 75.94 276 ASN A O 1
ATOM 2158 N N . VAL A 1 277 ? 7.315 15.879 9.243 1.00 78.31 277 VAL A N 1
ATOM 2159 C CA . VAL A 1 277 ? 7.591 16.735 10.408 1.00 78.31 277 VAL A CA 1
ATOM 2160 C C . VAL A 1 277 ? 6.914 18.097 10.263 1.00 78.31 277 VAL A C 1
ATOM 2162 O O . VAL A 1 277 ? 6.290 18.568 11.209 1.00 78.31 277 VAL A O 1
ATOM 2165 N N . TYR A 1 278 ? 6.989 18.720 9.084 1.00 75.44 278 TYR A N 1
ATOM 2166 C CA . TYR A 1 278 ? 6.368 20.021 8.832 1.00 75.44 278 TYR A CA 1
ATOM 2167 C C . TYR A 1 278 ? 4.843 19.965 8.976 1.00 75.44 278 TYR A C 1
ATOM 2169 O O . TYR A 1 278 ? 4.247 20.790 9.664 1.00 75.44 278 TYR A O 1
ATOM 2177 N N . GLN A 1 279 ? 4.207 18.957 8.377 1.00 69.62 279 GLN A N 1
ATOM 2178 C CA . GLN A 1 279 ? 2.755 18.786 8.446 1.00 69.62 279 GLN A CA 1
ATOM 2179 C C . GLN A 1 279 ? 2.269 18.392 9.841 1.00 69.62 279 GLN A C 1
ATOM 2181 O O . GLN A 1 279 ? 1.197 18.829 10.259 1.00 69.62 279 GLN A O 1
ATOM 2186 N N . TYR A 1 280 ? 3.059 17.608 10.577 1.00 71.00 280 TYR A N 1
ATOM 2187 C CA . TYR A 1 280 ? 2.779 17.315 11.979 1.00 71.00 280 TYR A CA 1
ATOM 2188 C C . TYR A 1 280 ? 2.880 18.579 12.849 1.00 71.00 280 TYR A C 1
ATOM 2190 O O . TYR A 1 280 ? 2.018 18.815 13.690 1.00 71.00 280 TYR A O 1
ATOM 2198 N N . GLY A 1 281 ? 3.880 19.434 12.600 1.00 70.75 281 GLY A N 1
ATOM 2199 C CA . GLY A 1 281 ? 4.064 20.705 13.306 1.00 70.75 281 GLY A CA 1
ATOM 2200 C C . GLY A 1 281 ? 2.920 21.702 13.089 1.00 70.75 281 GLY A C 1
ATOM 2201 O O . GLY A 1 281 ? 2.422 22.271 14.058 1.00 70.75 281 GLY A O 1
ATOM 2202 N N . ILE A 1 282 ? 2.447 21.870 11.847 1.00 66.88 282 ILE A N 1
ATOM 2203 C CA . ILE A 1 282 ? 1.248 22.686 11.563 1.00 66.88 282 ILE A CA 1
ATOM 2204 C C . ILE A 1 282 ? 0.048 22.161 12.353 1.00 66.88 282 ILE A C 1
ATOM 2206 O O . ILE A 1 282 ? -0.681 22.931 12.967 1.00 66.88 282 ILE A O 1
ATOM 2210 N N . HIS A 1 283 ? -0.123 20.842 12.401 1.00 62.56 283 HIS A N 1
ATOM 2211 C CA . HIS A 1 283 ? -1.251 20.255 13.104 1.00 62.56 283 HIS A CA 1
ATOM 2212 C C . HIS A 1 283 ? -1.228 20.494 14.615 1.00 62.56 283 HIS A C 1
ATOM 2214 O O . HIS A 1 283 ? -2.268 20.804 15.186 1.00 62.56 283 HIS A O 1
ATOM 2220 N N . SER A 1 284 ? -0.062 20.379 15.261 1.00 63.09 284 SER A N 1
ATOM 2221 C CA . SER A 1 284 ? 0.039 20.684 16.695 1.00 63.09 284 SER A CA 1
ATOM 2222 C C . SER A 1 284 ? -0.371 22.124 17.014 1.00 63.09 284 SER A C 1
ATOM 2224 O O . SER A 1 284 ? -0.944 22.374 18.066 1.00 63.09 284 SER A O 1
ATOM 2226 N N . ILE A 1 285 ? -0.144 23.055 16.081 1.00 62.31 285 ILE A N 1
ATOM 2227 C CA . ILE A 1 285 ? -0.541 24.458 16.229 1.00 62.31 285 ILE A CA 1
ATOM 2228 C C . ILE A 1 285 ? -2.063 24.614 16.066 1.00 62.31 285 ILE A C 1
ATOM 2230 O O . ILE A 1 285 ? -2.689 25.363 16.817 1.00 62.31 285 ILE A O 1
ATOM 2234 N N . ASP A 1 286 ? -2.678 23.897 15.122 1.00 60.28 286 ASP A N 1
ATOM 2235 C CA . ASP A 1 286 ? -4.128 23.945 14.896 1.00 60.28 286 ASP A CA 1
ATOM 2236 C C . ASP A 1 286 ? -4.926 23.345 16.064 1.00 60.28 286 ASP A C 1
ATOM 2238 O O . ASP A 1 286 ? -5.946 23.915 16.449 1.00 60.28 286 ASP A O 1
ATOM 2242 N N . ASP A 1 287 ? -4.466 22.243 16.664 1.00 59.19 287 ASP A N 1
ATOM 2243 C CA . ASP A 1 287 ? -5.124 21.633 17.832 1.00 59.19 287 ASP A CA 1
ATOM 2244 C C . ASP A 1 287 ? -5.076 22.554 19.064 1.00 59.19 287 ASP A C 1
ATOM 2246 O O . ASP A 1 287 ? -6.085 22.703 19.762 1.00 59.19 287 ASP A O 1
ATOM 2250 N N . ASP A 1 288 ? -3.954 23.250 19.277 1.00 55.91 288 ASP A N 1
ATOM 2251 C CA . ASP A 1 288 ? -3.817 24.261 20.335 1.00 55.91 288 ASP A CA 1
ATOM 2252 C C . ASP A 1 288 ? -4.724 25.484 20.082 1.00 55.91 288 ASP A C 1
ATOM 2254 O O . ASP A 1 288 ? -5.225 26.112 21.018 1.00 55.91 288 ASP A O 1
ATOM 2258 N N . SER A 1 289 ? -5.009 25.792 18.812 1.00 52.16 289 SER A N 1
ATOM 2259 C CA . SER A 1 289 ? -5.909 26.878 18.390 1.00 52.16 289 SER A CA 1
ATOM 2260 C C . SER A 1 289 ? -7.398 26.486 18.453 1.00 52.16 289 SER A C 1
ATOM 2262 O O . SER A 1 289 ? -8.273 27.313 18.743 1.00 52.16 289 SER A O 1
ATOM 2264 N N . ALA A 1 290 ? -7.710 25.212 18.189 1.00 49.81 290 ALA A N 1
ATOM 2265 C CA . ALA A 1 290 ? -9.060 24.657 18.067 1.00 49.81 290 ALA A CA 1
ATOM 2266 C C . ALA A 1 290 ? -9.761 24.400 19.412 1.00 49.81 290 ALA A C 1
ATOM 2268 O O . ALA A 1 290 ? -10.963 24.107 19.431 1.00 49.81 290 ALA A O 1
ATOM 2269 N N . GLY A 1 291 ? -9.071 24.614 20.539 1.00 47.75 291 GLY A N 1
ATOM 2270 C CA . GLY A 1 291 ? -9.676 24.687 21.874 1.00 47.75 291 GLY A CA 1
ATOM 2271 C C . GLY A 1 291 ? -10.808 25.721 22.000 1.00 47.75 291 GLY A C 1
ATOM 2272 O O . GLY A 1 291 ? -11.563 25.680 22.971 1.00 47.75 291 GLY A O 1
ATOM 2273 N N . THR A 1 292 ? -10.985 26.601 21.003 1.00 43.03 292 THR A N 1
ATOM 2274 C CA . THR A 1 292 ? -11.934 27.723 21.057 1.00 43.03 292 THR A CA 1
ATOM 2275 C C . THR A 1 292 ? -13.108 27.670 20.067 1.00 43.03 292 THR A C 1
ATOM 2277 O O . THR A 1 292 ? -13.996 28.504 20.192 1.00 43.03 292 THR A O 1
ATOM 2280 N N . ASN A 1 293 ? -13.200 26.731 19.109 1.00 37.34 293 ASN A N 1
ATOM 2281 C CA . ASN A 1 293 ? -14.410 26.609 18.264 1.00 37.34 293 ASN A CA 1
ATOM 2282 C C . ASN A 1 293 ? -14.486 25.281 17.482 1.00 37.34 293 ASN A C 1
ATOM 2284 O O . ASN A 1 293 ? -13.941 25.139 16.390 1.00 37.34 293 ASN A O 1
ATOM 2288 N N . ARG A 1 294 ? -15.249 24.315 18.011 1.00 37.78 294 ARG A N 1
ATOM 2289 C CA . ARG A 1 294 ? -15.472 22.977 17.417 1.00 37.78 294 ARG A CA 1
ATOM 2290 C C . ARG A 1 294 ? -16.411 22.935 16.195 1.00 37.78 294 ARG A C 1
ATOM 2292 O O . ARG A 1 294 ? -16.680 21.852 15.693 1.00 37.78 294 ARG A O 1
ATOM 2299 N N . SER A 1 295 ? -16.919 24.066 15.704 1.00 35.72 295 SER A N 1
ATOM 2300 C CA . SER A 1 295 ? -17.895 24.108 14.597 1.00 35.72 295 SER A CA 1
ATOM 2301 C C . SER A 1 295 ? -17.318 24.513 13.232 1.00 35.72 295 SER A C 1
ATOM 2303 O O . SER A 1 295 ? -18.049 24.490 12.246 1.00 35.72 295 SER A O 1
ATOM 2305 N N . VAL A 1 296 ? -16.029 24.870 13.140 1.00 41.97 296 VAL A N 1
ATOM 2306 C CA . VAL A 1 296 ? -15.424 25.433 11.909 1.00 41.97 296 VAL A CA 1
ATOM 2307 C C . VAL A 1 296 ? -14.564 24.417 11.134 1.00 41.97 296 VAL A C 1
ATOM 2309 O O . VAL A 1 296 ? -14.324 24.584 9.939 1.00 41.97 296 VAL A O 1
ATOM 2312 N N . THR A 1 297 ? -14.154 23.311 11.759 1.00 40.28 297 THR A N 1
ATOM 2313 C CA . THR A 1 297 ? -13.226 22.327 11.169 1.00 40.28 297 THR A CA 1
ATOM 2314 C C . THR A 1 297 ? -13.819 21.474 10.043 1.00 40.28 297 THR A C 1
ATOM 2316 O O . THR A 1 297 ? -13.061 20.963 9.221 1.00 40.28 297 THR A O 1
ATOM 2319 N N . GLU A 1 298 ? -15.147 21.355 9.926 1.00 37.22 298 GLU A N 1
ATOM 2320 C CA . GLU A 1 298 ? -15.767 20.681 8.769 1.00 37.22 298 GLU A CA 1
ATOM 2321 C C . GLU A 1 298 ? -15.820 21.571 7.512 1.00 37.22 298 GLU A C 1
ATOM 2323 O O . GLU A 1 298 ? -15.888 21.057 6.396 1.00 37.22 298 GLU A O 1
ATOM 2328 N N . SER A 1 299 ? -15.703 22.894 7.664 1.00 31.83 299 SER A N 1
ATOM 2329 C CA . SER A 1 299 ? -15.781 23.862 6.560 1.00 31.83 299 SER A CA 1
ATOM 2330 C C . SER A 1 299 ? -14.430 24.120 5.887 1.00 31.83 299 SER A C 1
ATOM 2332 O O . SER A 1 299 ? -14.385 24.502 4.720 1.00 31.83 299 SER A O 1
ATOM 2334 N N . PHE A 1 300 ? -13.320 23.909 6.600 1.00 35.47 300 PHE A N 1
ATOM 2335 C CA . PHE A 1 300 ? -11.987 24.301 6.128 1.00 35.47 300 PHE A CA 1
ATOM 2336 C C . PHE A 1 300 ? -11.453 23.388 5.010 1.00 35.47 300 PHE A C 1
ATOM 2338 O O . PHE A 1 300 ? -10.816 23.856 4.071 1.00 35.47 300 PHE A O 1
ATOM 2345 N N . TRP A 1 301 ? -11.806 22.098 5.024 1.00 36.47 301 TRP A N 1
ATOM 2346 C CA . TRP A 1 301 ? -11.347 21.136 4.010 1.00 36.47 301 TRP A CA 1
ATOM 2347 C C . TRP A 1 301 ? -12.020 21.291 2.637 1.00 36.47 301 TRP A C 1
ATOM 2349 O O . TRP A 1 301 ? -11.463 20.845 1.637 1.00 36.47 301 TRP A O 1
ATOM 2359 N N . LEU A 1 302 ? -13.182 21.952 2.557 1.00 33.75 302 LEU A N 1
ATOM 2360 C CA . LEU A 1 302 ? -13.793 22.340 1.276 1.00 33.75 302 LEU A CA 1
ATOM 2361 C C . LEU A 1 302 ? -13.170 23.620 0.691 1.00 33.75 302 LEU A C 1
ATOM 2363 O O . LEU A 1 302 ? -13.341 23.889 -0.496 1.00 33.75 302 LEU A O 1
ATOM 2367 N N . ILE A 1 303 ? -12.422 24.385 1.494 1.00 35.16 303 ILE A N 1
ATOM 2368 C CA . ILE A 1 303 ? -11.844 25.681 1.112 1.00 35.16 303 ILE A CA 1
ATOM 2369 C C . ILE A 1 303 ? -10.382 25.552 0.651 1.00 35.16 303 ILE A C 1
ATOM 2371 O O . ILE A 1 303 ? -9.862 26.484 0.057 1.00 35.16 303 ILE A O 1
ATOM 2375 N N . SER A 1 304 ? -9.726 24.395 0.799 1.00 34.38 304 SER A N 1
ATOM 2376 C CA . SER A 1 304 ? -8.338 24.197 0.326 1.00 34.38 304 SER A CA 1
ATOM 2377 C C . SER A 1 304 ? -8.209 23.705 -1.129 1.00 34.38 304 SER A C 1
ATOM 2379 O O . SER A 1 304 ? -7.099 23.552 -1.631 1.00 34.38 304 SER A O 1
ATOM 2381 N N . LEU A 1 305 ? -9.320 23.453 -1.834 1.00 34.69 305 LEU A N 1
ATOM 2382 C CA . LEU A 1 305 ? -9.311 23.106 -3.266 1.00 34.69 305 LEU A CA 1
ATOM 2383 C C . LEU A 1 305 ? -9.015 24.280 -4.244 1.00 34.69 305 LEU A C 1
ATOM 2385 O O . LEU A 1 305 ? -8.493 23.996 -5.322 1.00 34.69 305 LEU A O 1
ATOM 2389 N N . PRO A 1 306 ? -9.301 25.570 -3.949 1.00 28.56 306 PRO A N 1
ATOM 2390 C CA . PRO A 1 306 ? -9.040 26.678 -4.875 1.00 28.56 306 PRO A CA 1
ATOM 2391 C C . PRO A 1 306 ? -7.584 27.175 -4.893 1.00 28.56 306 PRO A C 1
ATOM 2393 O O . PRO A 1 306 ? -7.159 27.722 -5.907 1.00 28.56 306 PRO A O 1
ATOM 2396 N N . GLU A 1 307 ? -6.793 26.980 -3.830 1.00 33.69 307 GLU A N 1
ATOM 2397 C CA . GLU A 1 307 ? -5.416 27.516 -3.768 1.00 33.69 307 GLU A CA 1
ATOM 2398 C C . GLU A 1 307 ? -4.423 26.736 -4.652 1.00 33.69 307 GLU A C 1
ATOM 2400 O O . GLU A 1 307 ? -3.447 27.300 -5.139 1.00 33.69 307 GLU A O 1
ATOM 2405 N N . LEU A 1 308 ? -4.719 25.471 -4.980 1.00 34.22 308 LEU A N 1
ATOM 2406 C CA . LEU A 1 308 ? -3.952 24.669 -5.950 1.00 34.22 308 LEU A CA 1
ATOM 2407 C C . LEU A 1 308 ? -4.249 25.018 -7.425 1.00 34.22 308 LEU A C 1
ATOM 2409 O O . LEU A 1 308 ? -3.575 24.502 -8.314 1.00 34.22 308 LEU A O 1
ATOM 2413 N N . LEU A 1 309 ? -5.229 25.890 -7.694 1.00 29.83 309 LEU A N 1
ATOM 2414 C CA . LEU A 1 309 ? -5.614 26.350 -9.038 1.00 29.83 309 LEU A CA 1
ATOM 2415 C C . LEU A 1 309 ? -5.305 27.840 -9.293 1.00 29.83 309 LEU A C 1
ATOM 2417 O O . LEU A 1 309 ? -5.657 28.350 -10.355 1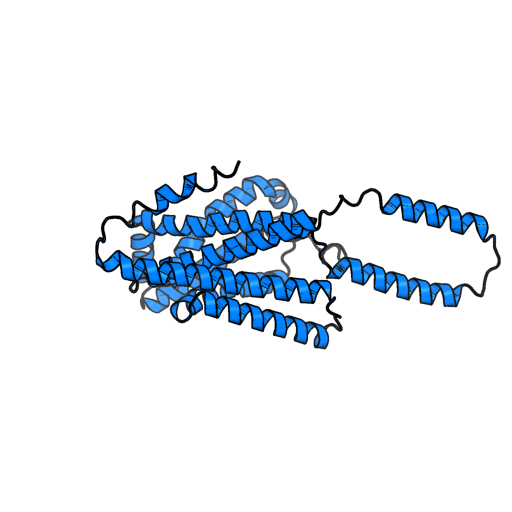.00 29.83 309 LEU A O 1
ATOM 2421 N N . GLN A 1 310 ? -4.635 28.534 -8.362 1.00 26.44 310 GLN A N 1
ATOM 2422 C CA . GLN A 1 310 ? -4.272 29.955 -8.505 1.00 26.44 310 GLN A CA 1
ATOM 2423 C C . GLN A 1 310 ? -2.771 30.247 -8.682 1.00 26.44 310 GLN A C 1
ATOM 2425 O O . GLN A 1 310 ? -2.405 31.411 -8.827 1.00 26.44 310 GLN A O 1
ATOM 2430 N N . CYS A 1 311 ? -1.905 29.237 -8.794 1.00 29.52 311 CYS A N 1
ATOM 2431 C CA . CYS A 1 311 ? -0.587 29.431 -9.412 1.00 29.52 311 CYS A CA 1
ATOM 2432 C C . CYS A 1 311 ? -0.696 29.237 -10.931 1.00 29.52 311 CYS A C 1
ATOM 2434 O O . CYS A 1 311 ? -0.373 28.171 -11.458 1.00 29.52 311 CYS A O 1
ATOM 2436 N N . GLY A 1 312 ? -1.214 30.271 -11.600 1.00 33.34 312 GLY A N 1
ATOM 2437 C CA . GLY A 1 312 ? -0.842 30.586 -12.981 1.00 33.34 312 GLY A CA 1
ATOM 2438 C C . GLY A 1 312 ? 0.534 31.237 -13.033 1.00 33.34 312 GLY A C 1
ATOM 2439 O O . GLY A 1 312 ? 0.914 31.877 -12.026 1.00 33.34 312 GLY A O 1
#

Foldseek 3Di:
DVPPPPPAWDDDVLLLVLVLLVLLLVVLLVVQCVVVVHSVVSVVLLCCCCVVVVVLLCLLVVLVVLVVLLVVLLVQLCLQPPPCQPPVVVVVVVVVVVVVVVVVPPPDDDDDPPVVVVVVVVVV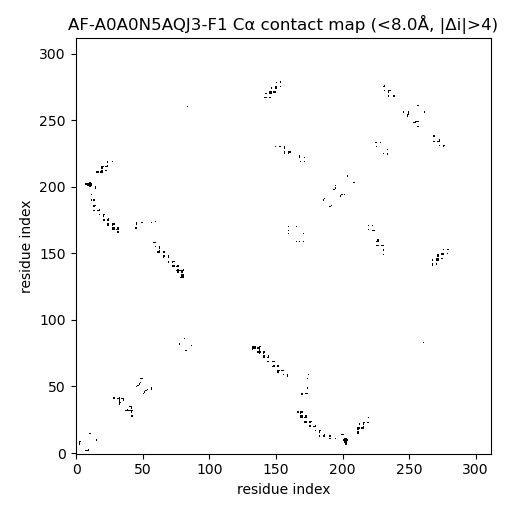VVPVPRPNRHNPSSLVSLLSSLLSVLVSQQSLLCSLPVCVPDDLSSSSNSSSVVVNVVSVVVCVPPVVVVCVVQNSCGSDDPVSVVVSNCVSVVVSVSSVVSVVDPSLVVLVVVLVVVVVVVVVCCVPPVDDDDPVNVVSSVVSSVSNNVSNVVVVVVVVVVVVVCVPPPPCVVVVVVVVVVVVVPPD

Solvent-accessible surface area (backbone atoms only — not comparable to full-atom values): 17415 Å² total; per-residue (Å²): 130,82,58,79,82,70,85,51,57,69,61,55,67,63,54,50,52,44,52,23,36,51,52,34,27,53,53,20,48,50,52,29,18,61,72,58,76,30,62,66,55,30,52,46,51,45,48,46,49,50,66,74,38,41,74,64,54,52,56,56,49,55,45,52,51,50,50,54,53,32,53,54,31,49,52,50,15,52,70,20,38,72,68,65,72,62,59,52,54,51,51,53,53,49,54,52,51,49,54,59,48,59,73,64,57,88,77,72,95,77,73,78,71,64,59,55,52,54,51,52,50,56,58,53,66,69,56,76,78,62,78,86,59,46,53,65,64,10,51,52,27,46,54,51,33,41,50,52,50,31,54,36,38,50,52,50,42,49,67,57,58,77,41,82,87,58,58,67,34,50,54,49,26,52,53,25,64,61,44,48,61,55,43,52,50,48,35,59,75,74,41,38,71,56,33,73,73,59,41,79,72,33,44,68,43,72,68,53,53,52,51,38,50,54,53,26,50,47,54,54,49,51,59,58,46,48,78,82,35,54,60,59,55,53,52,50,53,52,53,52,49,52,52,51,52,51,53,49,37,35,74,77,65,72,48,79,84,48,70,67,56,54,51,51,53,49,54,53,52,52,48,36,50,50,47,34,54,52,57,50,52,55,47,59,53,47,58,71,60,45,80,76,55,89,81,55,72,81,59,51,73,74,61,62,66,61,68,81,73,65,81,122

pLDDT: mean 71.9, std 19.79, range [26.44, 96.0]